Protein AF-A0A5P0ZTA5-F1 (afdb_monomer_lite)

Sequence (257 aa):
KFSDFVLSHELHHIELELSDEPSIDCAVTTGQEDLDGRILAIANSVFETLEHVTVLKKQKEDGTYTDQIKAEYLKGVEAALHPKVELDLANMRFYRTLIMFDGIIFGEHSKDADWQNEFPKSYKYANKLVEVAEKNDLSVPFQFRRALVNSLDAYNEIIISNGYQGLHFHTLLNITPVVSKRQLRLSLNQAYQIKHSEYKNRATGKDGFALIAINDGQSVATLNLDPSKVTPEFYKAFYQYKVQEVFDEQGIKYLIR

Secondary structure (DSSP, 8-state):
--HHHHHHHHHHHHHHHTTT---EE--EE-S-HHHHHHHHHHHHHHHHHHHHHHHHHHHHHTT-S-HHHHHHHHHHHHHHHS-SS---HHHHHHHHHHHHHHHHHHHTTTTHHHHHHH-HHHHHHHHHHHHHHHTS-TTSHHHHHHHHHHHHHHHHHHHHHTTPPP--HHHH-EE--EE-HHHHTSBHHHHEEEEEEEEEETTTSSEEEEEEETTT--EEEEE---GGG--HHHHHHHTTSBHHHHHHHHT---EE-

Structure (mmCIF, N/CA/C/O backbone):
data_AF-A0A5P0ZTA5-F1
#
_entry.id   AF-A0A5P0ZTA5-F1
#
loop_
_atom_site.group_PDB
_atom_site.id
_atom_site.type_symbol
_atom_site.label_atom_id
_atom_site.label_alt_id
_atom_site.label_comp_id
_atom_site.label_asym_id
_atom_site.label_entity_id
_atom_site.label_seq_id
_atom_site.pdbx_PDB_ins_code
_atom_site.Cartn_x
_atom_site.Cartn_y
_atom_site.Cartn_z
_atom_site.occupancy
_atom_site.B_iso_or_equiv
_atom_site.auth_seq_id
_atom_site.auth_comp_id
_atom_site.auth_asym_id
_atom_site.auth_atom_id
_atom_site.pdbx_PDB_model_num
ATOM 1 N N . LYS A 1 1 ? -14.502 -15.674 22.801 1.00 78.44 1 LYS A N 1
ATOM 2 C CA . LYS A 1 1 ? -15.570 -14.643 22.773 1.00 78.44 1 LYS A CA 1
ATOM 3 C C . LYS A 1 1 ? -15.639 -13.928 21.426 1.00 78.44 1 LYS A C 1
ATOM 5 O O . LYS A 1 1 ? -16.742 -13.726 20.960 1.00 78.44 1 LYS A O 1
ATOM 10 N N . PHE A 1 2 ? -14.511 -13.581 20.803 1.00 92.81 2 PHE A N 1
ATOM 11 C CA . PHE A 1 2 ? -14.486 -12.851 19.524 1.00 92.81 2 PHE A CA 1
ATOM 12 C C . PHE A 1 2 ? -14.099 -13.733 18.325 1.00 92.81 2 PHE A C 1
ATOM 14 O O . PHE A 1 2 ? -13.586 -13.228 17.339 1.00 92.81 2 PHE A O 1
ATOM 21 N N . SER A 1 3 ? -14.305 -15.052 18.418 1.00 93.44 3 SER A N 1
ATOM 22 C CA . SER A 1 3 ? -13.918 -16.005 17.365 1.00 93.44 3 SER A CA 1
ATOM 23 C C . SER A 1 3 ? -14.634 -15.739 16.048 1.00 93.44 3 SER A C 1
ATOM 25 O O . SER A 1 3 ? -14.007 -15.836 15.005 1.00 93.44 3 SER A O 1
ATOM 27 N N . ASP A 1 4 ? -15.914 -15.378 16.106 1.00 94.50 4 ASP A N 1
ATOM 28 C CA . ASP A 1 4 ? -16.742 -15.195 14.911 1.00 94.50 4 ASP A CA 1
ATOM 29 C C . ASP A 1 4 ? -16.334 -13.927 14.156 1.00 94.50 4 ASP A C 1
ATOM 31 O O . ASP A 1 4 ? -16.232 -13.944 12.935 1.00 94.50 4 ASP A O 1
ATOM 35 N N . PHE A 1 5 ? -16.008 -12.861 14.895 1.00 96.31 5 PHE A N 1
ATOM 36 C CA . PHE A 1 5 ? -15.402 -11.650 14.345 1.00 96.31 5 PHE A CA 1
ATOM 37 C C . PHE A 1 5 ? -14.072 -11.954 13.659 1.00 96.31 5 PHE A C 1
ATOM 39 O O . PHE A 1 5 ? -13.914 -11.614 12.496 1.00 96.31 5 PHE A O 1
ATOM 46 N N . VAL A 1 6 ? -13.146 -12.630 14.351 1.00 95.88 6 VAL A N 1
ATOM 47 C CA . VAL A 1 6 ? -11.826 -12.960 13.788 1.00 95.88 6 VAL A CA 1
ATOM 48 C C . VAL A 1 6 ? -11.970 -13.848 12.555 1.00 95.88 6 VAL A C 1
ATOM 50 O O . VAL A 1 6 ? -11.364 -13.572 11.533 1.00 95.88 6 VAL A O 1
ATOM 53 N N . LEU A 1 7 ? -12.807 -14.887 12.611 1.00 97.00 7 LEU A N 1
ATOM 54 C CA . LEU A 1 7 ? -13.027 -15.763 11.464 1.00 97.00 7 LEU A CA 1
ATOM 55 C C . LEU A 1 7 ? -13.625 -14.998 10.277 1.00 97.00 7 LEU A C 1
ATOM 57 O O . LEU A 1 7 ? -13.150 -15.167 9.161 1.00 97.00 7 LEU A O 1
ATOM 61 N N . SER A 1 8 ? -14.642 -14.164 10.509 1.00 97.00 8 SER A N 1
ATOM 62 C CA . SER A 1 8 ? -15.226 -13.333 9.452 1.00 97.00 8 SER A CA 1
ATOM 63 C C . SER A 1 8 ? -14.200 -12.345 8.885 1.00 97.00 8 SER A C 1
ATOM 65 O O . SER A 1 8 ? -14.110 -12.198 7.672 1.00 97.00 8 SER A O 1
ATOM 67 N N . HIS A 1 9 ? -13.365 -11.739 9.739 1.00 97.56 9 HIS A N 1
ATOM 68 C CA . HIS A 1 9 ? -12.289 -10.817 9.345 1.00 97.56 9 HIS A CA 1
ATOM 69 C C . HIS A 1 9 ? -11.347 -11.457 8.326 1.00 97.56 9 HIS A C 1
ATOM 71 O O . HIS A 1 9 ? -11.200 -10.951 7.218 1.00 97.56 9 HIS A O 1
ATOM 77 N N . GLU A 1 10 ? -10.791 -12.620 8.667 1.00 97.06 10 GLU A N 1
ATOM 78 C CA . GLU A 1 10 ? -9.868 -13.339 7.786 1.00 97.06 10 GLU A CA 1
ATOM 79 C C . GLU A 1 10 ? -10.561 -13.869 6.520 1.00 97.06 10 GLU A C 1
ATOM 81 O O . GLU A 1 10 ? -9.965 -13.891 5.448 1.00 97.06 10 GLU A O 1
ATOM 86 N N . LEU A 1 11 ? -11.831 -14.289 6.605 1.00 97.62 11 LEU A N 1
ATOM 87 C CA . LEU A 1 11 ? -12.582 -14.738 5.426 1.00 97.62 11 LEU A CA 1
ATOM 88 C C . LEU A 1 11 ? -12.832 -13.601 4.431 1.00 97.62 11 LEU A C 1
ATOM 90 O O . LEU A 1 11 ? -12.760 -13.835 3.226 1.00 97.62 11 LEU A O 1
ATOM 94 N N . HIS A 1 12 ? -13.104 -12.388 4.917 1.00 97.19 12 HIS A N 1
ATOM 95 C CA . HIS A 1 12 ? -13.264 -11.212 4.061 1.00 97.19 12 HIS A CA 1
ATOM 96 C C . HIS A 1 12 ? -11.945 -10.812 3.399 1.00 97.19 12 HIS A C 1
ATOM 98 O O . HIS A 1 12 ? -11.961 -10.472 2.220 1.00 97.19 12 HIS A O 1
ATOM 104 N N . HIS A 1 13 ? -10.817 -10.920 4.107 1.00 96.06 13 HIS A N 1
ATOM 105 C CA . HIS A 1 13 ? -9.481 -10.752 3.521 1.00 96.06 13 HIS A CA 1
ATOM 106 C C . HIS A 1 13 ? -9.188 -11.787 2.430 1.00 96.06 13 HIS A C 1
ATOM 108 O O . HIS A 1 13 ? -8.813 -11.428 1.319 1.00 96.06 13 HIS A O 1
ATOM 114 N N . ILE A 1 14 ? -9.470 -13.071 2.680 1.00 95.31 14 ILE A N 1
ATOM 115 C CA . ILE A 1 14 ? -9.337 -14.123 1.655 1.00 95.31 14 ILE A CA 1
ATOM 116 C C . ILE A 1 14 ? -10.233 -13.829 0.442 1.00 95.31 14 ILE A C 1
ATOM 118 O O . ILE A 1 14 ? -9.838 -14.066 -0.698 1.00 95.31 14 ILE A O 1
ATOM 122 N N . GLU A 1 15 ? -11.450 -13.324 0.656 1.00 95.00 15 GLU A N 1
ATOM 123 C CA . GLU A 1 15 ? -12.335 -12.933 -0.443 1.00 95.00 15 GLU A CA 1
ATOM 124 C C . GLU A 1 15 ? -11.723 -11.809 -1.294 1.00 95.00 15 GLU A C 1
ATOM 126 O O . GLU A 1 15 ? -11.826 -11.863 -2.520 1.00 95.00 15 GLU A O 1
ATOM 131 N N . LEU A 1 16 ? -11.075 -10.822 -0.664 1.00 93.75 16 LEU A N 1
ATOM 132 C CA . LEU A 1 16 ? -10.366 -9.743 -1.354 1.00 93.75 16 LEU A CA 1
ATOM 133 C C . LEU A 1 16 ? -9.151 -10.271 -2.134 1.00 93.75 16 LEU A C 1
ATOM 135 O O . LEU A 1 16 ? -9.048 -9.993 -3.331 1.00 93.75 16 LEU A O 1
ATOM 139 N N . GLU A 1 17 ? -8.333 -11.139 -1.532 1.00 90.31 17 GLU A N 1
ATOM 140 C CA . GLU A 1 17 ? -7.171 -11.764 -2.187 1.00 90.31 17 GLU A CA 1
ATOM 141 C C . GLU A 1 17 ? -7.569 -12.583 -3.432 1.00 90.31 17 GLU A C 1
ATOM 143 O O . GLU A 1 17 ? -6.880 -12.578 -4.460 1.00 90.31 17 GLU A O 1
ATOM 148 N N . LEU A 1 18 ? -8.706 -13.285 -3.358 1.00 90.94 18 LEU A N 1
ATOM 149 C CA . LEU A 1 18 ? -9.267 -14.057 -4.471 1.00 90.94 18 LEU A CA 1
ATOM 150 C C . LEU A 1 18 ? -9.961 -13.184 -5.530 1.00 90.9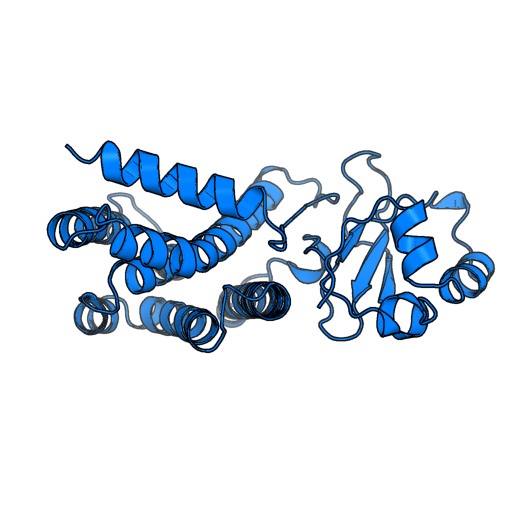4 18 LEU A C 1
ATOM 152 O O . LEU A 1 18 ? -10.332 -13.696 -6.592 1.00 90.94 18 LEU A O 1
ATOM 156 N N . SER A 1 19 ? -10.155 -11.895 -5.252 1.00 87.69 19 SER A N 1
ATOM 157 C CA . SER A 1 19 ? -10.789 -10.937 -6.153 1.00 87.69 19 SER A CA 1
ATOM 158 C C . SER A 1 19 ? -9.781 -10.240 -7.083 1.00 87.69 19 SER A C 1
ATOM 160 O O . SER A 1 19 ? -8.589 -10.549 -7.124 1.00 87.69 19 SER A O 1
ATOM 162 N N . ASP A 1 20 ? -10.271 -9.274 -7.862 1.00 86.38 20 ASP A N 1
ATOM 163 C CA . ASP A 1 20 ? -9.455 -8.389 -8.700 1.00 86.38 20 ASP A CA 1
ATOM 164 C C . ASP A 1 20 ? -8.822 -7.249 -7.875 1.00 86.38 20 ASP A C 1
ATOM 166 O O . ASP A 1 20 ? -8.808 -6.091 -8.297 1.00 86.38 20 ASP A O 1
ATOM 170 N N . GLU A 1 21 ? -8.306 -7.542 -6.682 1.00 90.44 21 GLU A N 1
ATOM 171 C CA . GLU A 1 21 ? -7.613 -6.553 -5.862 1.00 90.44 21 GLU A CA 1
ATOM 172 C C . GLU A 1 21 ? -6.142 -6.402 -6.294 1.00 90.44 21 GLU A C 1
ATOM 174 O O . GLU A 1 21 ? -5.463 -7.386 -6.621 1.00 90.44 21 GLU A O 1
ATOM 179 N N . PRO A 1 22 ? -5.607 -5.169 -6.357 1.00 94.19 22 PRO A N 1
ATOM 180 C CA . PRO A 1 22 ? -4.185 -4.969 -6.589 1.00 94.19 22 PRO A CA 1
ATOM 181 C C . PRO A 1 22 ? -3.362 -5.515 -5.419 1.00 94.19 22 PRO A C 1
ATOM 183 O O . PRO A 1 22 ? -3.628 -5.145 -4.291 1.00 94.19 22 PRO A O 1
ATOM 186 N N . SER A 1 23 ? -2.300 -6.278 -5.678 1.00 94.12 23 SER A N 1
ATOM 187 C CA . SER A 1 23 ? -1.377 -6.756 -4.634 1.00 94.12 23 SER A CA 1
ATOM 188 C C . SER A 1 23 ? -0.003 -6.072 -4.667 1.00 94.12 23 SER A C 1
ATOM 190 O O . SER A 1 23 ? 0.376 -5.453 -5.676 1.00 94.12 23 SER A O 1
ATOM 192 N N . ILE A 1 24 ? 0.746 -6.221 -3.566 1.00 96.50 24 ILE A N 1
ATOM 193 C CA . ILE A 1 24 ? 2.175 -5.894 -3.438 1.00 96.50 24 ILE A CA 1
ATOM 194 C C . ILE A 1 24 ? 3.012 -7.160 -3.668 1.00 96.50 24 ILE A C 1
ATOM 196 O O . ILE A 1 24 ? 2.731 -8.214 -3.107 1.00 96.50 24 ILE A O 1
ATOM 200 N N . ASP A 1 25 ? 4.085 -7.037 -4.445 1.00 93.06 25 ASP A N 1
ATOM 201 C CA . ASP A 1 25 ? 5.149 -8.035 -4.575 1.00 93.06 25 ASP A CA 1
ATOM 202 C C . ASP A 1 25 ? 6.533 -7.374 -4.425 1.00 93.06 25 ASP A C 1
ATOM 204 O O . ASP A 1 25 ? 6.691 -6.164 -4.600 1.00 93.06 25 ASP A O 1
ATOM 208 N N . CYS A 1 26 ? 7.561 -8.161 -4.101 1.00 92.19 26 CYS A N 1
ATOM 209 C CA . CYS A 1 26 ? 8.930 -7.685 -3.937 1.00 92.19 26 CYS A CA 1
ATOM 210 C C . CYS A 1 26 ? 9.945 -8.666 -4.531 1.00 92.19 26 CYS A C 1
ATOM 212 O O . CYS A 1 26 ? 10.568 -9.470 -3.836 1.00 92.19 26 CYS A O 1
ATOM 214 N N . ALA A 1 27 ? 10.163 -8.552 -5.838 1.00 92.00 27 ALA A N 1
ATOM 215 C CA . ALA A 1 27 ? 11.118 -9.378 -6.575 1.00 92.00 27 ALA A CA 1
ATOM 216 C C . ALA A 1 27 ? 12.579 -8.877 -6.514 1.00 92.00 27 ALA A C 1
ATOM 218 O O . ALA A 1 27 ? 13.475 -9.506 -7.091 1.00 92.00 27 ALA A O 1
ATOM 219 N N . VAL A 1 28 ? 12.853 -7.776 -5.807 1.00 93.44 28 VAL A N 1
ATOM 220 C CA . VAL A 1 28 ? 14.203 -7.220 -5.619 1.00 93.44 28 VAL A CA 1
ATOM 221 C C . VAL A 1 28 ? 14.592 -7.113 -4.142 1.00 93.44 28 VAL A C 1
ATOM 223 O O . VAL A 1 28 ? 13.736 -7.125 -3.264 1.00 93.44 28 VAL A O 1
ATOM 226 N N . THR A 1 29 ? 15.892 -7.041 -3.855 1.00 94.31 29 THR A N 1
ATOM 227 C CA . THR A 1 29 ? 16.449 -6.992 -2.496 1.00 94.31 29 THR A CA 1
ATOM 228 C C . THR A 1 29 ? 17.551 -5.947 -2.359 1.00 94.31 29 THR A C 1
ATOM 230 O O . THR A 1 29 ? 18.380 -5.770 -3.260 1.00 94.31 29 THR A O 1
ATOM 233 N N . THR A 1 30 ? 17.596 -5.298 -1.192 1.00 93.38 30 THR A N 1
ATOM 234 C CA . THR A 1 30 ? 18.711 -4.431 -0.778 1.00 93.38 30 THR A CA 1
ATOM 235 C C . THR A 1 30 ? 19.983 -5.220 -0.436 1.00 93.38 30 THR A C 1
ATOM 237 O O . THR A 1 30 ? 21.047 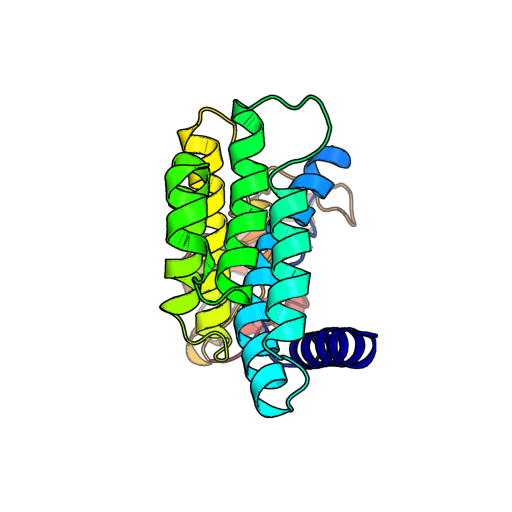-4.628 -0.263 1.00 93.38 30 THR A O 1
ATOM 240 N N . GLY A 1 31 ? 19.886 -6.549 -0.312 1.00 92.94 31 GLY A N 1
ATOM 241 C CA . GLY A 1 31 ? 20.931 -7.409 0.245 1.00 92.94 31 GLY A CA 1
ATOM 242 C C . GLY A 1 31 ? 20.986 -7.398 1.777 1.00 92.94 31 GLY A C 1
ATOM 243 O O . GLY A 1 31 ? 21.832 -8.079 2.351 1.00 92.94 31 GLY A O 1
ATOM 244 N N . GLN A 1 32 ? 20.101 -6.645 2.441 1.00 94.50 32 GLN A N 1
ATOM 245 C CA . GLN A 1 32 ? 19.952 -6.606 3.894 1.00 94.50 32 GLN A CA 1
ATOM 246 C C . GLN A 1 32 ? 18.556 -7.119 4.265 1.00 94.50 32 GLN A C 1
ATOM 248 O O . GLN A 1 32 ? 17.571 -6.389 4.165 1.00 94.50 32 GLN A O 1
ATOM 253 N N . GLU A 1 33 ? 18.468 -8.378 4.696 1.00 92.00 33 GLU A N 1
ATOM 254 C CA . GLU A 1 33 ? 17.187 -9.051 4.973 1.00 92.00 33 GLU A CA 1
ATOM 255 C C . GLU A 1 33 ? 16.330 -8.299 6.002 1.00 92.00 33 GLU A C 1
ATOM 257 O O . GLU A 1 33 ? 15.130 -8.125 5.794 1.00 92.00 33 GLU A O 1
ATOM 262 N N . ASP A 1 34 ? 16.948 -7.761 7.056 1.00 94.00 34 ASP A N 1
ATOM 263 C CA . ASP A 1 34 ? 16.245 -6.972 8.073 1.00 94.00 34 ASP A CA 1
ATOM 264 C C . ASP A 1 34 ? 15.650 -5.674 7.514 1.00 94.00 34 ASP A C 1
ATOM 266 O O . ASP A 1 34 ? 14.575 -5.245 7.940 1.00 94.00 34 ASP A O 1
ATOM 270 N N . LEU A 1 35 ? 16.344 -5.021 6.577 1.00 93.31 35 LEU A N 1
ATOM 271 C CA . LEU A 1 35 ? 15.860 -3.793 5.950 1.00 93.31 35 LEU A CA 1
ATOM 272 C C . LEU A 1 35 ? 14.698 -4.104 5.007 1.00 93.31 35 LEU A C 1
ATOM 274 O O . LEU A 1 35 ? 13.652 -3.463 5.095 1.00 93.31 35 LEU A O 1
ATOM 278 N N . ASP A 1 36 ? 14.859 -5.124 4.165 1.00 94.38 36 ASP A N 1
ATOM 279 C CA . ASP A 1 36 ? 13.812 -5.606 3.267 1.00 94.38 36 ASP A CA 1
ATOM 280 C C . ASP A 1 36 ? 12.541 -5.978 4.043 1.00 94.38 36 ASP A C 1
ATOM 282 O O . ASP A 1 36 ? 11.447 -5.523 3.706 1.00 94.38 36 ASP A O 1
ATOM 286 N N . GLY A 1 37 ? 12.692 -6.760 5.117 1.00 94.56 37 GLY A N 1
ATOM 287 C CA . GLY A 1 37 ? 11.585 -7.191 5.965 1.00 94.56 37 GLY A CA 1
ATOM 288 C C . GLY A 1 37 ? 10.856 -6.019 6.618 1.00 94.56 37 GLY A C 1
ATOM 289 O O . GLY A 1 37 ? 9.628 -6.006 6.660 1.00 94.56 37 GLY A O 1
ATOM 290 N N . ARG A 1 38 ? 11.583 -4.988 7.072 1.00 93.75 38 ARG A N 1
ATOM 291 C CA . ARG A 1 38 ? 10.971 -3.774 7.642 1.00 93.75 38 ARG A CA 1
ATOM 292 C C . ARG A 1 38 ? 10.196 -2.972 6.604 1.00 93.75 38 ARG A C 1
ATOM 294 O O . ARG A 1 38 ? 9.094 -2.523 6.906 1.00 93.75 38 ARG A O 1
ATOM 301 N N . ILE A 1 39 ? 10.752 -2.786 5.405 1.00 95.94 39 ILE A N 1
ATOM 302 C CA . ILE A 1 39 ? 10.076 -2.041 4.334 1.00 95.94 39 ILE A CA 1
ATOM 303 C C . ILE A 1 39 ? 8.79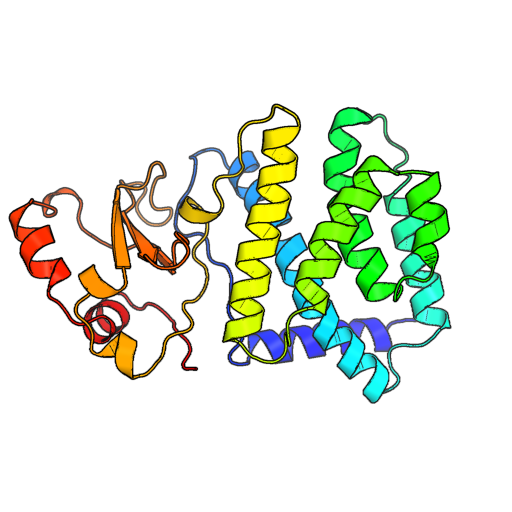0 -2.769 3.928 1.00 95.94 39 ILE A C 1
ATOM 305 O O . ILE A 1 39 ? 7.743 -2.132 3.823 1.00 95.94 39 ILE A O 1
ATOM 309 N N . LEU A 1 40 ? 8.845 -4.098 3.786 1.00 96.62 40 LEU A N 1
ATOM 310 C CA . LEU A 1 40 ? 7.673 -4.914 3.463 1.00 96.62 40 LEU A CA 1
ATOM 311 C C . LEU A 1 40 ? 6.626 -4.909 4.574 1.00 96.62 40 LEU A C 1
ATOM 313 O O . LEU A 1 40 ? 5.450 -4.732 4.284 1.00 96.62 40 LEU A O 1
ATOM 317 N N . ALA A 1 41 ? 7.030 -5.031 5.839 1.00 96.38 41 ALA A N 1
ATOM 318 C CA . ALA A 1 41 ? 6.096 -4.981 6.963 1.00 96.38 41 ALA A CA 1
ATOM 319 C C . ALA A 1 41 ? 5.352 -3.638 7.038 1.00 96.38 41 ALA A C 1
ATOM 321 O O . ALA A 1 41 ? 4.152 -3.607 7.291 1.00 96.38 41 ALA A O 1
ATOM 322 N N . ILE A 1 42 ? 6.048 -2.526 6.779 1.00 97.69 42 ILE A N 1
ATOM 323 C CA . ILE A 1 42 ? 5.426 -1.198 6.715 1.00 97.69 42 ILE A CA 1
ATOM 324 C C . ILE A 1 42 ? 4.456 -1.117 5.534 1.00 97.69 42 ILE A C 1
ATOM 326 O O . ILE A 1 42 ? 3.334 -0.645 5.701 1.00 97.69 42 ILE A O 1
ATOM 330 N N . ALA A 1 43 ? 4.879 -1.568 4.352 1.00 98.25 43 ALA A N 1
ATOM 331 C CA . ALA A 1 43 ? 4.047 -1.510 3.159 1.00 98.25 43 ALA A CA 1
ATOM 332 C C . ALA A 1 43 ? 2.773 -2.352 3.308 1.00 98.25 43 ALA A C 1
ATOM 334 O O . ALA A 1 43 ? 1.688 -1.860 3.012 1.00 98.25 43 ALA A O 1
ATOM 335 N N . ASN A 1 44 ? 2.897 -3.565 3.853 1.00 97.56 44 ASN A N 1
ATOM 336 C CA . ASN A 1 44 ? 1.764 -4.438 4.143 1.00 97.56 44 ASN A CA 1
ATOM 337 C C . ASN A 1 44 ? 0.870 -3.857 5.242 1.00 97.56 44 ASN A C 1
ATOM 339 O O . ASN A 1 44 ? -0.340 -3.909 5.116 1.00 97.56 44 ASN A O 1
ATOM 343 N N . SER A 1 45 ? 1.424 -3.211 6.273 1.00 97.94 45 SER A N 1
ATOM 344 C CA . SER A 1 45 ? 0.598 -2.520 7.273 1.00 97.94 45 SER A CA 1
ATOM 345 C C . SER A 1 45 ? -0.265 -1.414 6.651 1.00 97.94 45 SER A C 1
ATOM 347 O O . SER A 1 45 ? -1.426 -1.265 7.028 1.00 97.94 45 SER A O 1
ATOM 349 N N . VAL A 1 46 ? 0.274 -0.654 5.690 1.00 98.56 46 VAL A N 1
ATOM 350 C CA . VAL A 1 46 ? -0.500 0.351 4.941 1.00 98.56 46 VAL A CA 1
ATOM 351 C C . VAL A 1 46 ? -1.547 -0.312 4.045 1.00 98.56 46 VAL A C 1
ATOM 353 O O . VAL A 1 46 ? -2.673 0.173 3.983 1.00 98.56 46 VAL A O 1
ATOM 356 N N . PHE A 1 47 ? -1.177 -1.395 3.361 1.00 98.38 47 PHE A N 1
ATOM 357 C CA . PHE A 1 47 ? -2.051 -2.172 2.483 1.00 98.38 47 PHE A CA 1
ATOM 358 C C . PHE A 1 47 ? -3.266 -2.740 3.223 1.00 98.38 47 PHE A C 1
ATOM 360 O O . PHE A 1 47 ? -4.394 -2.393 2.890 1.00 98.38 47 PHE A O 1
ATOM 367 N N . GLU A 1 48 ? -3.023 -3.488 4.296 1.00 97.44 48 GLU A N 1
ATOM 368 C CA . GLU A 1 48 ? -4.046 -4.134 5.128 1.00 97.44 48 GLU A CA 1
ATOM 369 C C . GLU A 1 48 ? -5.009 -3.117 5.741 1.00 97.44 48 GLU A C 1
ATOM 371 O O . GLU A 1 48 ? -6.216 -3.326 5.797 1.00 97.44 48 GLU A O 1
ATOM 376 N N . THR A 1 49 ? -4.503 -1.943 6.133 1.00 98.44 49 THR A N 1
ATOM 377 C CA . THR A 1 49 ? -5.375 -0.873 6.640 1.00 98.44 49 THR A CA 1
ATOM 378 C C . THR A 1 49 ? -6.349 -0.369 5.564 1.00 98.44 49 THR A C 1
ATOM 380 O O . THR A 1 49 ? -7.481 0.011 5.870 1.00 98.44 49 THR A O 1
ATOM 383 N N . LEU A 1 50 ? -5.934 -0.341 4.292 1.00 98.38 50 LEU A N 1
ATOM 384 C CA . LEU A 1 50 ? -6.825 0.020 3.186 1.00 98.38 50 LEU A CA 1
ATOM 385 C C . LEU A 1 50 ? -7.857 -1.083 2.922 1.00 98.38 50 LEU A C 1
ATOM 387 O O . LEU A 1 50 ? -9.026 -0.761 2.709 1.00 98.38 50 LEU A O 1
ATOM 391 N N . GLU A 1 51 ? -7.464 -2.357 2.995 1.00 97.81 51 GLU A N 1
ATOM 392 C CA . GLU A 1 51 ? -8.395 -3.495 2.928 1.00 97.81 51 GLU A CA 1
ATOM 393 C C . GLU A 1 51 ? -9.433 -3.433 4.054 1.00 97.81 51 GLU A C 1
ATOM 395 O O . GLU A 1 51 ? -10.631 -3.621 3.814 1.00 97.81 51 GLU A O 1
ATOM 400 N N . HIS A 1 52 ? -9.008 -3.068 5.270 1.00 98.00 52 HIS A N 1
ATOM 401 C CA . HIS A 1 52 ? -9.882 -2.960 6.436 1.00 98.00 52 HIS A CA 1
ATOM 402 C C . HIS A 1 52 ? -11.058 -2.002 6.230 1.00 98.00 52 HIS A C 1
ATOM 404 O O . HIS A 1 52 ? -12.124 -2.228 6.798 1.00 98.00 52 HIS A O 1
ATOM 410 N N . VAL A 1 53 ? -10.942 -0.986 5.372 1.00 97.12 53 VAL A N 1
ATOM 411 C CA . VAL A 1 53 ? -12.090 -0.134 5.013 1.00 97.12 53 VAL A CA 1
ATOM 412 C C . VAL A 1 53 ? -13.225 -0.965 4.403 1.00 97.12 53 VAL A C 1
ATOM 414 O O . VAL A 1 53 ? -14.393 -0.797 4.767 1.00 97.12 53 VAL A O 1
ATOM 417 N N . THR A 1 54 ? -12.892 -1.886 3.497 1.00 96.31 54 THR A N 1
ATOM 418 C CA . THR A 1 54 ? -13.856 -2.781 2.849 1.00 96.31 54 THR A CA 1
ATOM 419 C C . THR A 1 54 ? -14.272 -3.918 3.780 1.00 96.31 54 THR A C 1
ATOM 421 O O . THR A 1 54 ? -15.469 -4.190 3.894 1.00 96.31 54 THR A O 1
ATOM 424 N N . VAL A 1 55 ? -13.324 -4.544 4.487 1.00 97.19 55 VAL A N 1
ATOM 425 C CA . VAL A 1 55 ? -13.609 -5.631 5.443 1.00 97.19 55 VAL A CA 1
ATOM 426 C C . VAL A 1 55 ? -14.585 -5.164 6.519 1.00 97.19 55 VAL A C 1
ATOM 428 O O . VAL A 1 55 ? -15.622 -5.788 6.723 1.00 97.19 55 VAL A O 1
ATOM 431 N N . LEU A 1 56 ? -14.337 -4.014 7.149 1.00 97.06 56 LEU A N 1
ATOM 432 C CA . LEU A 1 56 ? -15.209 -3.487 8.201 1.00 97.06 56 LEU A CA 1
ATOM 433 C C . LEU A 1 56 ? -16.599 -3.132 7.692 1.00 97.06 56 LEU A C 1
ATOM 435 O O . LEU A 1 56 ? -17.580 -3.285 8.419 1.00 97.06 56 LEU A O 1
ATOM 439 N N . LYS A 1 57 ? -16.707 -2.654 6.448 1.00 96.25 57 LYS A N 1
ATOM 440 C CA . LYS A 1 57 ? -18.009 -2.433 5.818 1.00 96.25 57 LYS A CA 1
ATOM 441 C C . LYS A 1 57 ? -18.783 -3.752 5.715 1.00 96.25 57 LYS A C 1
ATOM 443 O O . LYS A 1 57 ? -19.925 -3.803 6.164 1.00 96.25 57 LYS A O 1
ATOM 448 N N . LYS A 1 58 ? -18.153 -4.818 5.212 1.00 96.81 58 LYS A N 1
ATOM 449 C CA . LYS A 1 58 ? -18.777 -6.147 5.105 1.00 96.81 58 LYS A CA 1
ATOM 450 C C . LYS A 1 58 ? -19.132 -6.736 6.473 1.00 96.81 58 LYS A C 1
ATOM 452 O O . LYS A 1 58 ? -20.240 -7.228 6.657 1.00 96.81 58 LYS A O 1
ATOM 457 N N . GLN A 1 59 ? -18.252 -6.600 7.463 1.00 97.12 59 GLN A N 1
ATOM 458 C CA . GLN A 1 59 ? -18.510 -7.086 8.820 1.00 97.12 59 GLN A CA 1
ATOM 459 C C . GLN A 1 59 ? -19.627 -6.318 9.543 1.00 97.12 59 GLN A C 1
ATOM 461 O O . GLN A 1 59 ? -20.287 -6.846 10.439 1.00 97.12 59 GLN A O 1
ATOM 466 N N . LYS A 1 60 ? -19.865 -5.052 9.185 1.00 97.19 60 LYS A N 1
ATOM 467 C CA . LYS A 1 60 ? -21.052 -4.316 9.652 1.00 97.19 60 LYS A CA 1
ATOM 468 C C . LYS A 1 60 ? -22.322 -4.847 8.998 1.00 97.19 60 LYS A C 1
ATOM 470 O O . LYS A 1 60 ? -23.339 -4.972 9.672 1.00 97.19 60 LYS A O 1
ATOM 475 N N . GLU A 1 61 ? -22.264 -5.151 7.702 1.00 96.56 61 GLU A N 1
ATOM 476 C CA . GLU A 1 61 ? -23.395 -5.685 6.936 1.00 96.56 61 GLU A CA 1
ATOM 477 C C . GLU A 1 61 ? -23.811 -7.086 7.416 1.00 96.56 61 GLU A C 1
ATOM 479 O O . GLU A 1 61 ? -25.007 -7.358 7.526 1.00 96.56 61 GLU A O 1
ATOM 484 N N . ASP A 1 62 ? -22.852 -7.953 7.756 1.00 95.81 62 ASP A N 1
ATOM 485 C CA . ASP A 1 62 ? -23.119 -9.304 8.273 1.00 95.81 62 ASP A CA 1
ATOM 486 C C . ASP A 1 62 ? -23.308 -9.371 9.808 1.00 95.81 62 ASP A C 1
ATOM 488 O O . ASP A 1 62 ? -23.681 -10.414 10.351 1.00 95.81 62 ASP A O 1
ATOM 492 N N . GLY A 1 63 ? -23.099 -8.252 10.513 1.00 96.06 63 GLY A N 1
ATOM 493 C CA . GLY A 1 63 ? -23.287 -8.118 11.959 1.00 96.06 63 GLY A CA 1
ATOM 494 C C . GLY A 1 63 ? -22.150 -8.680 12.821 1.00 96.06 63 GLY A C 1
ATOM 495 O O . GLY A 1 63 ? -22.283 -8.725 14.048 1.00 96.06 63 GLY A O 1
ATOM 496 N N . THR A 1 64 ? -21.033 -9.098 12.218 1.00 96.88 64 THR A N 1
ATOM 497 C CA . THR A 1 64 ? -19.850 -9.591 12.942 1.00 96.88 64 THR A CA 1
ATOM 498 C C . THR A 1 64 ? -18.986 -8.476 13.522 1.00 96.88 64 THR A C 1
ATOM 500 O O . THR A 1 64 ? -18.204 -8.750 14.426 1.00 96.88 64 THR A O 1
ATOM 503 N N . TYR A 1 65 ? -19.164 -7.224 13.095 1.00 97.31 65 TYR A N 1
ATOM 504 C CA . TYR A 1 65 ? -18.589 -6.037 13.730 1.00 97.31 65 TYR A CA 1
ATOM 505 C C . TYR A 1 65 ? -19.642 -5.315 14.586 1.00 97.31 65 TYR A C 1
ATOM 507 O O . TYR A 1 65 ? -20.668 -4.854 14.091 1.00 97.31 65 TYR A O 1
ATOM 515 N N . THR A 1 66 ? -19.382 -5.195 15.892 1.00 96.62 66 THR A N 1
ATOM 516 C CA . THR A 1 66 ? -20.302 -4.596 16.880 1.00 96.62 66 THR A CA 1
ATOM 517 C C . THR A 1 66 ? -19.597 -3.550 17.741 1.00 96.62 66 THR A C 1
ATOM 519 O O . THR A 1 66 ? -18.372 -3.572 17.863 1.00 96.62 66 THR A O 1
ATOM 522 N N . ASP A 1 67 ? -20.355 -2.703 18.443 1.00 96.56 67 ASP A N 1
ATOM 523 C CA . ASP A 1 67 ? -19.799 -1.719 19.389 1.00 96.56 67 ASP A CA 1
ATOM 524 C C . ASP A 1 67 ? -18.900 -2.355 20.460 1.00 96.56 67 ASP A C 1
ATOM 526 O O . ASP A 1 67 ? -17.896 -1.774 20.873 1.00 96.56 67 ASP A O 1
ATOM 530 N N . GLN A 1 68 ? -19.223 -3.576 20.902 1.00 96.75 68 GLN A N 1
ATOM 531 C CA . GLN A 1 68 ? -18.379 -4.305 21.847 1.00 96.75 68 GLN A CA 1
ATOM 532 C C . GLN A 1 68 ? -17.031 -4.686 21.225 1.00 96.75 68 GLN A C 1
ATOM 534 O O . GLN A 1 68 ? -16.005 -4.569 21.891 1.00 96.75 68 GLN A O 1
ATOM 539 N N . ILE A 1 69 ? -17.025 -5.146 19.974 1.00 97.25 69 ILE A N 1
ATOM 540 C CA . ILE A 1 69 ? -15.795 -5.510 19.260 1.00 97.25 69 ILE A CA 1
ATOM 541 C C . ILE A 1 69 ? -14.952 -4.268 19.007 1.00 97.25 69 ILE A C 1
ATOM 543 O O . ILE A 1 69 ? -13.770 -4.270 19.335 1.00 97.25 69 ILE A O 1
ATOM 547 N N . LYS A 1 70 ? -15.578 -3.189 18.528 1.00 97.44 70 LYS A N 1
ATOM 548 C CA . LYS A 1 70 ? -14.952 -1.874 18.379 1.00 97.44 70 LYS A CA 1
ATOM 549 C C . LYS A 1 70 ? -14.261 -1.432 19.667 1.00 97.44 70 LYS A C 1
ATOM 551 O O . LYS A 1 70 ? -13.086 -1.077 19.651 1.00 97.44 70 LYS A O 1
ATOM 556 N N . ALA A 1 71 ? -14.961 -1.505 20.799 1.00 97.62 71 ALA A N 1
ATOM 557 C CA . ALA A 1 71 ? -14.407 -1.116 22.090 1.00 97.62 71 ALA A CA 1
ATOM 558 C C . ALA A 1 71 ? -13.215 -1.989 22.523 1.00 97.62 71 ALA A C 1
ATOM 560 O O . ALA A 1 71 ? -12.238 -1.459 23.045 1.00 97.62 71 ALA A O 1
ATOM 561 N N . GLU A 1 72 ? -13.269 -3.310 22.324 1.00 97.25 72 GLU A N 1
ATOM 562 C CA . GLU A 1 72 ? -12.148 -4.201 22.663 1.00 97.25 72 GLU A CA 1
ATOM 563 C C . GLU A 1 72 ? -10.953 -4.030 21.720 1.00 97.25 72 GLU A C 1
ATOM 565 O O . GLU A 1 72 ? -9.813 -4.021 22.182 1.00 97.25 72 GLU A O 1
ATOM 570 N N . TYR A 1 73 ? -11.195 -3.816 20.426 1.00 96.69 73 TYR A N 1
ATOM 571 C CA . TYR A 1 73 ? -10.142 -3.510 19.463 1.00 96.69 73 TYR A CA 1
ATOM 572 C C . TYR A 1 73 ? -9.404 -2.227 19.837 1.00 96.69 73 TYR A C 1
ATOM 574 O O . TYR A 1 73 ? -8.180 -2.217 19.956 1.00 96.69 73 TYR A O 1
ATOM 582 N N . LEU A 1 74 ? -10.154 -1.158 20.126 1.00 98.00 74 LEU A N 1
ATOM 583 C CA . LEU A 1 74 ? -9.579 0.126 20.517 1.00 98.00 74 LEU A CA 1
ATOM 584 C C . LEU A 1 74 ? -8.794 0.050 21.831 1.00 98.00 74 LEU A C 1
ATOM 586 O O . LEU A 1 74 ? -7.831 0.791 21.987 1.00 98.00 74 LEU A O 1
ATOM 590 N N . LYS A 1 75 ? -9.118 -0.868 22.753 1.00 97.38 75 LYS A N 1
ATOM 591 C CA . LYS A 1 75 ? -8.247 -1.140 23.916 1.00 97.38 75 LYS A CA 1
ATOM 592 C C . LYS A 1 75 ? -6.899 -1.728 23.498 1.00 97.38 75 LYS A C 1
ATOM 594 O O . LYS A 1 75 ? -5.882 -1.393 24.100 1.00 97.38 75 LYS A O 1
ATOM 599 N N . GLY A 1 76 ? -6.892 -2.605 22.495 1.00 96.62 76 GLY A N 1
ATOM 600 C CA . GLY A 1 76 ? -5.671 -3.147 21.900 1.00 96.62 76 GLY A CA 1
ATOM 601 C C . GLY A 1 76 ? -4.829 -2.057 21.240 1.00 96.62 76 GLY A C 1
ATOM 602 O O . GLY A 1 76 ? -3.635 -1.959 21.523 1.00 96.62 76 GLY A O 1
ATOM 603 N N . VAL A 1 77 ? -5.466 -1.188 20.448 1.00 97.81 77 VAL A N 1
ATOM 604 C CA . VAL A 1 77 ? -4.824 -0.005 19.849 1.00 97.81 77 VAL A CA 1
ATOM 605 C C . VAL A 1 77 ? -4.222 0.882 20.937 1.00 97.81 77 VAL A C 1
ATOM 607 O O . VAL A 1 77 ? -3.042 1.212 20.883 1.00 97.81 77 VAL A O 1
ATOM 610 N N . GLU A 1 78 ? -4.989 1.199 21.977 1.00 97.19 78 GLU A N 1
ATOM 611 C CA . GLU A 1 78 ? -4.543 2.050 23.080 1.00 97.19 78 GLU A CA 1
ATOM 612 C C . GLU A 1 78 ? -3.323 1.468 23.814 1.00 97.19 78 GLU A C 1
ATOM 614 O O . GLU A 1 78 ? -2.351 2.171 24.098 1.00 97.19 78 GLU A O 1
ATOM 619 N N . ALA A 1 79 ? -3.322 0.153 24.051 1.00 96.12 79 ALA A N 1
ATOM 620 C CA . ALA A 1 79 ? -2.172 -0.546 24.615 1.00 96.12 79 ALA A CA 1
ATOM 621 C C . ALA A 1 79 ? -0.955 -0.518 23.672 1.00 96.12 79 ALA A C 1
ATOM 623 O O . ALA A 1 79 ? 0.177 -0.371 24.135 1.00 96.12 79 ALA A O 1
ATOM 624 N N . ALA A 1 80 ? -1.172 -0.631 22.359 1.00 95.00 80 ALA A N 1
ATOM 625 C CA . ALA A 1 80 ? -0.115 -0.568 21.356 1.00 95.00 80 ALA A CA 1
ATOM 626 C C . ALA A 1 80 ? 0.500 0.836 21.241 1.00 95.00 80 ALA A C 1
ATOM 628 O O . ALA A 1 80 ? 1.710 0.947 21.052 1.00 95.00 80 ALA A O 1
ATOM 629 N N . LEU A 1 81 ? -0.286 1.905 21.413 1.00 95.50 81 LEU A N 1
ATOM 630 C CA . LEU A 1 81 ? 0.210 3.289 21.449 1.00 95.50 81 LEU A CA 1
ATOM 631 C C . LEU A 1 81 ? 1.078 3.582 22.688 1.00 95.50 81 LEU A C 1
ATOM 633 O O . LEU A 1 81 ? 1.929 4.485 22.650 1.00 95.50 81 LEU A O 1
ATOM 637 N N . HIS A 1 82 ? 0.927 2.765 23.733 1.00 93.69 82 HIS A N 1
ATOM 638 C CA . HIS A 1 82 ? 1.616 2.828 25.021 1.00 93.69 82 HIS A CA 1
ATOM 639 C C . HIS A 1 82 ? 2.504 1.599 25.283 1.00 93.69 82 HIS A C 1
ATOM 641 O O . HIS A 1 82 ? 2.305 0.882 26.274 1.00 93.69 82 HIS A O 1
ATOM 647 N N . PRO A 1 83 ? 3.505 1.317 24.428 1.00 89.25 83 PRO A N 1
ATOM 648 C CA . PRO A 1 83 ? 4.303 0.116 24.596 1.00 89.25 83 PRO A CA 1
ATOM 649 C C . PRO A 1 83 ? 5.122 0.193 25.891 1.00 89.25 83 PRO A C 1
ATOM 651 O O . PRO A 1 83 ? 5.725 1.215 26.216 1.00 89.25 83 PRO A O 1
ATOM 654 N N . LYS A 1 84 ? 5.176 -0.918 26.629 1.00 85.81 84 LYS A N 1
ATOM 655 C CA . LYS A 1 84 ? 5.911 -1.037 27.902 1.00 85.81 84 LYS A CA 1
ATOM 656 C C . LYS A 1 84 ? 7.396 -1.345 27.686 1.00 85.81 84 LYS A C 1
ATOM 658 O O . LYS A 1 84 ? 7.944 -2.248 28.312 1.00 85.81 84 LYS A O 1
ATOM 663 N N . VAL A 1 85 ? 8.026 -0.630 26.761 1.00 80.94 85 VAL A N 1
ATOM 664 C CA . VAL A 1 85 ? 9.450 -0.757 26.437 1.00 80.94 85 VAL A CA 1
ATOM 665 C C . VAL A 1 85 ? 10.068 0.626 26.295 1.00 80.94 85 VAL A C 1
ATOM 667 O O . VAL A 1 85 ? 9.391 1.576 25.904 1.00 80.94 85 VAL A O 1
ATOM 670 N N . GLU A 1 86 ? 11.359 0.742 26.595 1.00 78.50 86 GLU A N 1
ATOM 671 C CA . GLU A 1 86 ? 12.092 1.967 26.293 1.00 78.50 86 GLU A CA 1
ATOM 672 C C . GLU A 1 86 ? 12.326 2.055 24.786 1.00 78.50 86 GLU A C 1
ATOM 674 O O . GLU A 1 86 ? 13.104 1.299 24.204 1.00 78.50 86 GLU A O 1
ATOM 679 N N . LEU A 1 87 ? 11.617 2.980 24.148 1.00 76.25 87 LEU A N 1
ATOM 680 C CA . LEU A 1 87 ? 11.799 3.329 22.749 1.00 76.25 87 LEU A CA 1
ATOM 681 C C . LEU A 1 87 ? 12.026 4.829 22.645 1.00 76.25 87 LEU A C 1
ATOM 683 O O . LEU A 1 87 ? 11.423 5.620 23.372 1.00 76.25 87 LEU A O 1
ATOM 687 N N . ASP A 1 88 ? 12.877 5.220 21.703 1.00 82.94 88 ASP A N 1
ATOM 688 C CA . ASP A 1 88 ? 13.054 6.623 21.360 1.00 82.94 88 ASP A CA 1
ATOM 689 C C . ASP A 1 88 ? 11.707 7.220 20.923 1.00 82.94 88 ASP A C 1
ATOM 691 O O . ASP A 1 88 ? 11.123 6.817 19.912 1.00 82.94 88 ASP A O 1
ATOM 695 N N . LEU A 1 89 ? 11.222 8.202 21.689 1.00 76.75 89 LEU A N 1
ATOM 696 C CA . LEU A 1 89 ? 9.969 8.909 21.426 1.00 76.75 89 LEU A CA 1
ATOM 697 C C . LEU A 1 89 ? 9.947 9.545 20.033 1.00 76.75 89 LEU A C 1
ATOM 699 O O . LEU A 1 89 ? 8.877 9.669 19.431 1.00 76.75 89 LEU A O 1
ATOM 703 N N . ALA A 1 90 ? 11.112 9.933 19.504 1.00 80.38 90 ALA A N 1
ATOM 704 C CA . ALA A 1 90 ? 11.220 10.442 18.150 1.00 80.38 90 ALA A CA 1
ATOM 705 C C . ALA A 1 90 ? 10.856 9.341 17.140 1.00 80.38 90 ALA A C 1
ATOM 707 O O . ALA A 1 90 ? 9.971 9.553 16.315 1.00 80.38 90 ALA A O 1
ATOM 708 N N . ASN A 1 91 ? 11.444 8.150 17.244 1.00 83.56 91 ASN A N 1
ATOM 709 C CA . ASN A 1 91 ? 11.143 7.025 16.351 1.00 83.56 91 ASN A CA 1
ATOM 710 C C . ASN A 1 91 ? 9.734 6.444 16.558 1.00 83.56 91 ASN A C 1
ATOM 712 O O . ASN A 1 91 ? 9.097 6.008 15.598 1.00 83.56 91 ASN A O 1
ATOM 716 N N . MET A 1 92 ? 9.203 6.514 17.783 1.00 90.12 92 MET A N 1
ATOM 717 C CA . MET A 1 92 ? 7.856 6.043 18.125 1.00 90.12 92 MET A CA 1
ATOM 718 C C . MET A 1 92 ? 6.743 6.684 17.298 1.00 90.12 92 MET A C 1
ATOM 720 O O . MET A 1 92 ? 5.686 6.077 17.125 1.00 90.12 92 MET A O 1
ATOM 724 N N . ARG A 1 93 ? 6.951 7.895 16.766 1.00 92.06 93 ARG A N 1
ATOM 725 C CA . ARG A 1 93 ? 5.937 8.565 15.939 1.00 92.06 93 ARG A CA 1
ATOM 726 C C . ARG A 1 93 ? 5.588 7.777 14.675 1.00 92.06 93 ARG A C 1
ATOM 728 O O . ARG A 1 93 ? 4.433 7.791 14.272 1.00 92.06 93 ARG A O 1
ATOM 735 N N . PHE A 1 94 ? 6.558 7.089 14.070 1.00 94.62 94 PHE A N 1
ATOM 736 C CA . PHE A 1 94 ? 6.360 6.335 12.830 1.00 94.62 94 PHE A CA 1
ATOM 737 C C . PHE A 1 94 ? 5.506 5.095 13.085 1.00 94.62 94 PHE A C 1
ATOM 739 O O . PHE A 1 94 ? 4.482 4.896 12.443 1.00 94.62 94 PHE A O 1
ATOM 746 N N . TYR A 1 95 ? 5.861 4.341 14.124 1.00 94.75 95 TYR A N 1
ATOM 747 C CA . TYR A 1 95 ? 5.078 3.202 14.589 1.00 94.75 95 TYR A CA 1
ATOM 748 C C . TYR A 1 95 ? 3.653 3.611 14.995 1.00 94.75 95 TYR A C 1
ATOM 750 O O . TYR A 1 95 ? 2.682 3.055 14.491 1.00 94.75 95 TYR A O 1
ATOM 758 N N . ARG A 1 96 ? 3.510 4.651 15.831 1.00 96.62 96 ARG A N 1
ATOM 759 C CA . ARG A 1 96 ? 2.191 5.166 16.239 1.00 96.62 96 ARG A CA 1
ATOM 760 C C . ARG A 1 96 ? 1.360 5.655 15.057 1.00 96.62 96 ARG A C 1
ATOM 762 O O . ARG A 1 96 ? 0.151 5.531 15.112 1.00 96.62 96 ARG A O 1
ATOM 769 N N . THR A 1 97 ? 1.985 6.190 14.007 1.00 97.94 97 THR A N 1
ATOM 770 C CA . THR A 1 97 ? 1.272 6.615 12.791 1.00 97.94 97 THR A CA 1
ATOM 771 C C . THR A 1 97 ? 0.552 5.438 12.137 1.00 97.94 97 THR A C 1
ATOM 773 O O . THR A 1 97 ? -0.618 5.578 11.808 1.00 97.94 97 THR A O 1
ATOM 776 N N . LEU A 1 98 ? 1.213 4.284 11.989 1.00 98.19 98 LEU A N 1
ATOM 777 C CA . LEU A 1 98 ? 0.598 3.087 11.398 1.00 98.19 98 LEU A CA 1
ATOM 778 C C . LEU A 1 98 ? -0.515 2.525 12.291 1.00 98.19 98 LEU A C 1
ATOM 780 O O . LEU A 1 98 ? -1.616 2.279 11.816 1.00 98.19 98 LEU A O 1
ATOM 784 N N . ILE A 1 99 ? -0.258 2.415 13.600 1.00 98.12 99 ILE A N 1
ATOM 785 C CA . ILE A 1 99 ? -1.256 1.941 14.573 1.00 98.12 99 ILE A CA 1
ATOM 786 C C . ILE A 1 99 ? -2.484 2.860 14.619 1.00 98.12 99 ILE A C 1
ATOM 788 O O . ILE A 1 99 ? -3.611 2.383 14.682 1.00 98.12 99 ILE A O 1
ATOM 792 N N . MET A 1 100 ? -2.282 4.180 14.584 1.00 98.56 100 MET A N 1
ATOM 793 C CA . MET A 1 100 ? -3.382 5.145 14.552 1.00 98.56 100 MET A CA 1
ATOM 794 C C . MET A 1 100 ? -4.112 5.145 13.223 1.00 98.56 100 MET A C 1
ATOM 796 O O . MET A 1 100 ? -5.318 5.321 13.232 1.00 98.56 100 MET A O 1
ATOM 800 N N . PHE A 1 101 ? -3.421 4.975 12.094 1.00 98.75 101 PHE A N 1
ATOM 801 C CA . PHE A 1 101 ? -4.082 4.920 10.793 1.00 98.75 101 PHE A CA 1
ATOM 802 C C . PHE A 1 101 ? -5.141 3.815 10.794 1.00 98.75 101 PHE A C 1
ATOM 804 O O . PHE A 1 101 ? -6.316 4.090 10.556 1.00 98.75 101 PHE A O 1
ATOM 811 N N . ASP A 1 102 ? -4.746 2.612 11.193 1.00 98.44 102 ASP A N 1
ATOM 812 C CA . ASP A 1 102 ? -5.665 1.489 11.308 1.00 98.44 102 ASP A CA 1
ATOM 813 C C . ASP A 1 102 ? -6.696 1.674 12.432 1.00 98.44 102 ASP A C 1
ATOM 815 O O . ASP A 1 102 ? -7.895 1.471 12.246 1.00 98.44 102 ASP A O 1
ATOM 819 N N . GLY A 1 103 ? -6.255 2.178 13.587 1.00 98.50 103 GLY A N 1
ATOM 820 C CA . GLY A 1 103 ? -7.127 2.484 14.715 1.00 98.50 103 GLY A CA 1
ATOM 821 C C . GLY A 1 103 ? -8.215 3.518 14.406 1.00 98.50 103 GLY A C 1
ATOM 822 O O . GLY A 1 103 ? -9.309 3.406 14.955 1.00 98.50 103 GLY A O 1
ATOM 823 N N . ILE A 1 104 ? -7.955 4.504 13.539 1.00 98.69 104 ILE A N 1
ATOM 824 C CA . ILE A 1 104 ? -8.948 5.502 13.110 1.00 98.69 104 ILE A CA 1
ATOM 825 C C . ILE A 1 104 ? -9.976 4.850 12.181 1.00 98.69 104 ILE A C 1
ATOM 827 O O . ILE A 1 104 ? -11.173 5.035 12.403 1.00 98.69 104 ILE A O 1
ATOM 831 N N . ILE A 1 105 ? -9.533 4.046 11.205 1.00 98.19 105 ILE A N 1
ATOM 832 C CA . ILE A 1 105 ? -10.418 3.302 10.292 1.00 98.19 105 ILE A CA 1
ATOM 833 C C . ILE A 1 105 ? -11.317 2.339 11.082 1.00 98.19 105 ILE A C 1
ATOM 835 O O . ILE A 1 105 ? -12.544 2.389 10.970 1.00 98.19 105 ILE A O 1
ATOM 839 N N . PHE A 1 106 ? -10.727 1.526 11.962 1.00 97.69 106 PHE A N 1
ATOM 840 C CA . PHE A 1 106 ? -11.460 0.594 12.817 1.00 97.69 106 PHE A CA 1
ATOM 841 C C . PHE A 1 106 ? -12.334 1.305 13.849 1.00 97.69 106 PHE A C 1
ATOM 843 O O . PHE A 1 106 ? -13.418 0.841 14.190 1.00 97.69 106 PHE A O 1
ATOM 850 N N . GLY A 1 107 ? -11.865 2.432 14.377 1.00 97.31 107 GLY A N 1
ATOM 851 C CA . GLY A 1 107 ? -12.545 3.225 15.391 1.00 97.31 107 GLY A CA 1
ATOM 852 C C . GLY A 1 107 ? -13.593 4.187 14.844 1.00 97.31 107 GLY A C 1
ATOM 853 O O . GLY A 1 107 ? -14.295 4.797 15.656 1.00 97.31 107 GLY A O 1
ATOM 854 N N . GLU A 1 108 ? -13.703 4.339 13.523 1.00 97.00 108 GLU A N 1
ATOM 855 C CA . GLU A 1 108 ? -14.518 5.353 12.842 1.00 97.00 108 GLU A CA 1
ATOM 856 C C . GLU A 1 108 ? -14.401 6.720 13.532 1.00 97.00 108 GLU A C 1
ATOM 858 O O . GLU A 1 108 ? -15.391 7.279 14.009 1.00 97.00 108 GLU A O 1
ATOM 863 N N . HIS A 1 109 ? -13.166 7.200 13.696 1.00 97.88 109 HIS A N 1
ATOM 864 C CA . HIS A 1 109 ? -12.852 8.496 14.313 1.00 97.88 109 HIS A CA 1
ATOM 865 C C . HIS A 1 109 ? -13.259 8.679 15.793 1.00 97.88 109 HIS A C 1
ATOM 867 O O . HIS A 1 109 ? -13.146 9.770 16.354 1.00 97.88 109 HIS A O 1
ATOM 873 N N . SER A 1 110 ? -13.704 7.626 16.494 1.00 97.50 110 SER A N 1
ATOM 874 C CA . SER A 1 110 ? -14.200 7.746 17.883 1.00 97.50 110 SER A CA 1
ATOM 875 C C . SER A 1 110 ? -13.147 8.151 18.927 1.00 97.50 110 SER A C 1
ATOM 877 O O . SER A 1 110 ? -13.514 8.500 20.052 1.00 97.50 110 SER A O 1
ATOM 879 N N . LYS A 1 111 ? -11.854 8.106 18.576 1.00 97.88 111 LYS A N 1
ATOM 880 C CA . LYS A 1 111 ? -10.711 8.430 19.449 1.00 97.88 111 LYS A CA 1
ATOM 881 C C . LYS A 1 111 ? -9.865 9.611 18.987 1.00 97.88 111 LYS A C 1
ATOM 883 O O . LYS A 1 111 ? -8.876 9.942 19.636 1.00 97.88 111 LYS A O 1
ATOM 888 N N . ASP A 1 112 ? -10.287 10.297 17.934 1.00 97.94 112 ASP A N 1
ATOM 889 C CA . ASP A 1 112 ? -9.507 11.354 17.296 1.00 97.94 112 ASP A CA 1
ATOM 890 C C . ASP A 1 112 ? -9.100 12.474 18.246 1.00 97.94 112 ASP A C 1
ATOM 892 O O . ASP A 1 112 ? -7.931 12.841 18.303 1.00 97.94 112 ASP A O 1
ATOM 896 N N . ALA A 1 113 ? -10.042 12.990 19.038 1.00 98.00 113 ALA A N 1
ATOM 897 C CA . ALA A 1 113 ? -9.756 14.070 19.977 1.00 98.00 113 ALA A CA 1
ATOM 898 C C . ALA A 1 113 ? -8.733 13.651 21.048 1.00 98.00 113 ALA A C 1
ATOM 900 O O . ALA A 1 113 ? -7.840 14.431 21.384 1.00 98.00 113 ALA A O 1
ATOM 901 N N . ASP A 1 114 ? -8.837 12.420 21.557 1.00 97.88 114 ASP A N 1
ATOM 902 C CA . ASP A 1 114 ? -7.911 11.872 22.553 1.00 97.88 114 ASP A CA 1
ATOM 903 C C . ASP A 1 114 ? -6.501 11.763 21.941 1.00 97.88 114 ASP A C 1
ATOM 905 O O . ASP A 1 114 ? -5.533 12.328 22.457 1.00 97.88 114 ASP A O 1
ATOM 909 N N . TRP A 1 115 ? -6.394 11.124 20.772 1.00 98.19 115 TRP A N 1
ATOM 910 C CA . TRP A 1 115 ? -5.123 10.886 20.086 1.00 98.19 115 TRP A CA 1
ATOM 911 C C . TRP A 1 115 ? -4.483 12.152 19.512 1.00 98.19 115 TRP A C 1
ATOM 913 O O . TRP A 1 115 ? -3.255 12.264 19.501 1.00 98.19 115 TRP A O 1
ATOM 923 N N . GLN A 1 116 ? -5.278 13.132 19.082 1.00 97.94 116 GLN A N 1
ATOM 924 C CA . GLN A 1 116 ? -4.785 14.439 18.658 1.00 97.94 116 GLN A CA 1
ATOM 925 C C . GLN A 1 116 ? -4.150 15.202 19.823 1.00 97.94 116 GLN A C 1
ATOM 927 O O . GLN A 1 116 ? -3.123 15.858 19.633 1.00 97.94 116 GLN A O 1
ATOM 932 N N . ASN A 1 117 ? -4.740 15.119 21.017 1.00 98.00 117 ASN A N 1
ATOM 933 C CA . ASN A 1 117 ? -4.215 15.780 22.208 1.00 98.00 117 ASN A CA 1
ATOM 934 C C . ASN A 1 117 ? -2.945 15.094 22.723 1.00 98.00 117 ASN A C 1
ATOM 936 O O . ASN A 1 117 ? -1.968 15.768 23.051 1.00 98.00 117 ASN A O 1
ATOM 940 N N . GLU A 1 118 ? -2.944 13.764 22.778 1.00 96.94 118 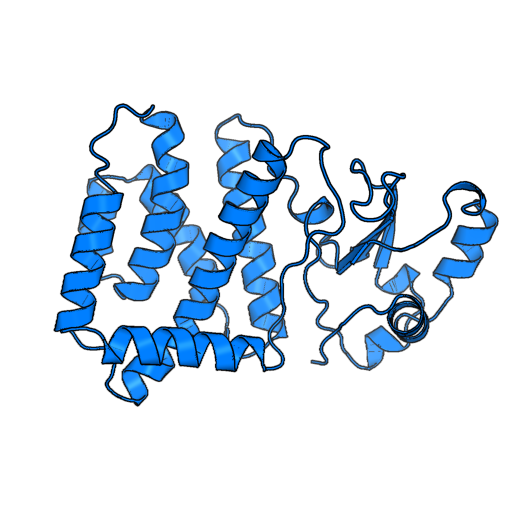GLU A N 1
ATOM 941 C CA . GLU A 1 118 ? -1.846 12.996 23.367 1.00 96.94 118 GLU A CA 1
ATOM 942 C C . GLU A 1 118 ? -0.665 12.791 22.404 1.00 96.94 118 GLU A C 1
ATOM 944 O O . GLU A 1 118 ? 0.502 12.907 22.789 1.00 96.94 118 GLU A O 1
ATOM 949 N N . PHE A 1 119 ? -0.948 12.549 21.122 1.00 96.19 119 PHE A N 1
ATOM 950 C CA . PHE A 1 119 ? 0.051 12.222 20.105 1.00 96.19 119 PHE A CA 1
ATOM 951 C C . PHE A 1 119 ? -0.059 13.123 18.863 1.00 96.19 119 PHE A C 1
ATOM 953 O O . PHE A 1 119 ? -0.104 12.620 17.736 1.00 96.19 119 PHE A O 1
ATOM 960 N N . PRO A 1 120 ? -0.009 14.460 19.005 1.00 96.75 120 PRO A N 1
ATOM 961 C CA . PRO A 1 120 ? -0.377 15.403 17.944 1.00 96.75 120 PRO A CA 1
ATOM 962 C C . PRO A 1 120 ? 0.394 15.206 16.634 1.00 96.75 120 PRO A C 1
ATOM 964 O O . PRO A 1 120 ? -0.154 15.383 15.548 1.00 96.75 120 PRO A O 1
ATOM 967 N N . LYS A 1 121 ? 1.677 14.821 16.710 1.00 95.56 121 LYS A N 1
ATOM 968 C CA . LYS A 1 121 ? 2.492 14.552 15.515 1.00 95.56 121 LYS A CA 1
ATOM 969 C C . LYS A 1 121 ? 2.071 13.264 14.808 1.00 95.56 121 LYS A C 1
ATOM 971 O O . LYS A 1 121 ? 1.859 13.297 13.602 1.00 95.56 121 LYS A O 1
ATOM 976 N N . SER A 1 122 ? 1.955 12.158 15.544 1.00 97.38 122 SER A N 1
ATOM 977 C CA . SER A 1 122 ? 1.553 10.861 14.985 1.00 97.38 122 SER A CA 1
ATOM 978 C C . SER A 1 122 ? 0.129 10.913 14.449 1.00 97.38 122 SER A C 1
ATOM 980 O O . SER A 1 122 ? -0.113 10.450 13.343 1.00 97.38 122 SER A O 1
ATOM 982 N N . TYR A 1 123 ? -0.783 11.556 15.184 1.00 98.44 123 TYR A N 1
ATOM 983 C CA . TYR A 1 123 ? -2.163 11.748 14.759 1.00 98.44 123 TYR A CA 1
ATOM 984 C C . TYR A 1 123 ? -2.241 12.550 13.458 1.00 98.44 123 TYR A C 1
ATOM 986 O O . TYR A 1 123 ? -2.887 12.121 12.511 1.00 98.44 123 TYR A O 1
ATOM 994 N N . LYS A 1 124 ? -1.509 13.671 13.349 1.00 98.00 124 LYS A N 1
ATOM 995 C CA . LYS A 1 124 ? -1.449 14.455 12.103 1.00 98.00 124 LYS A CA 1
ATOM 996 C C . LYS A 1 124 ? -1.008 13.605 10.905 1.00 98.00 124 LYS A C 1
ATOM 998 O O . LYS A 1 124 ? -1.521 13.777 9.802 1.00 98.00 124 LYS A O 1
ATOM 1003 N N . TYR A 1 125 ? -0.025 12.734 11.105 1.00 98.12 125 TYR A N 1
ATOM 1004 C CA . TYR A 1 125 ? 0.479 11.843 10.066 1.00 98.12 125 TYR A CA 1
ATOM 1005 C C . TYR A 1 125 ? -0.520 10.739 9.713 1.00 98.12 125 TYR A C 1
ATOM 1007 O O . TYR A 1 125 ? -0.770 10.519 8.531 1.00 98.12 125 TYR A O 1
ATOM 1015 N N . ALA A 1 126 ? -1.133 10.110 10.716 1.00 98.62 126 ALA A N 1
ATOM 1016 C CA . ALA A 1 126 ? -2.158 9.091 10.530 1.00 98.62 126 ALA A CA 1
ATOM 1017 C C . ALA A 1 126 ? -3.378 9.665 9.801 1.00 98.62 126 ALA A C 1
ATOM 1019 O O . ALA A 1 126 ? -3.814 9.097 8.807 1.00 98.62 126 ALA A O 1
ATOM 1020 N N . ASN A 1 127 ? -3.846 10.851 10.200 1.00 98.31 127 ASN A N 1
ATOM 1021 C CA . ASN A 1 127 ? -4.971 11.536 9.566 1.00 98.31 127 ASN A CA 1
ATOM 1022 C C . ASN A 1 127 ? -4.725 11.804 8.075 1.00 98.31 127 ASN A C 1
ATOM 1024 O O . ASN A 1 127 ? -5.634 11.672 7.268 1.00 98.31 127 ASN A O 1
ATOM 1028 N N . LYS A 1 128 ? -3.482 12.111 7.675 1.00 98.19 128 LYS A N 1
ATOM 1029 C CA . LYS A 1 128 ? -3.129 12.267 6.255 1.00 98.19 128 LYS A CA 1
ATOM 1030 C C . LYS A 1 128 ? -3.315 10.962 5.466 1.00 98.19 128 LYS A C 1
ATOM 1032 O O . LYS A 1 128 ? -3.675 11.018 4.294 1.00 98.19 128 LYS A O 1
ATOM 1037 N N . LEU A 1 129 ? -3.054 9.806 6.081 1.00 98.69 129 LEU A N 1
ATOM 1038 C CA . LEU A 1 129 ? -3.291 8.491 5.471 1.00 98.69 129 LEU A CA 1
ATOM 1039 C C . LEU A 1 129 ? -4.788 8.155 5.442 1.00 98.69 129 LEU A C 1
ATOM 1041 O O . LEU A 1 129 ? -5.285 7.711 4.410 1.00 98.69 129 LEU A O 1
ATOM 1045 N N . VAL A 1 130 ? -5.519 8.458 6.520 1.00 98.56 130 VAL A N 1
ATOM 1046 C CA . VAL A 1 130 ? -6.985 8.307 6.589 1.00 98.56 130 VAL A CA 1
ATOM 1047 C C . VAL A 1 130 ? -7.672 9.117 5.493 1.00 98.56 13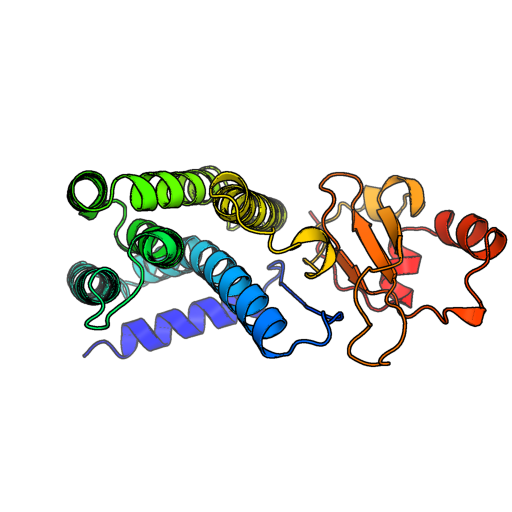0 VAL A C 1
ATOM 1049 O O . VAL A 1 130 ? -8.444 8.562 4.722 1.00 98.56 130 VAL A O 1
ATOM 1052 N N . GLU A 1 131 ? -7.303 10.388 5.313 1.00 98.19 131 GLU A N 1
ATOM 1053 C CA . GLU A 1 131 ? -7.824 11.231 4.229 1.00 98.19 131 GLU A CA 1
ATOM 1054 C C . GLU A 1 131 ? -7.584 10.617 2.838 1.00 98.19 131 GLU A C 1
ATOM 1056 O O . GLU A 1 131 ? -8.387 10.802 1.921 1.00 98.19 131 GLU A O 1
ATOM 1061 N N . VAL A 1 132 ? -6.470 9.898 2.641 1.00 98.19 132 VAL A N 1
ATOM 1062 C CA . VAL A 1 132 ? -6.213 9.171 1.391 1.00 98.19 132 VAL A CA 1
ATOM 1063 C C . VAL A 1 132 ? -7.141 7.968 1.255 1.00 98.19 132 VAL A C 1
ATOM 1065 O O . VAL A 1 132 ? -7.640 7.748 0.153 1.00 98.19 132 VAL A O 1
ATOM 1068 N N . ALA A 1 133 ? -7.381 7.215 2.325 1.00 98.06 133 ALA A N 1
ATOM 1069 C CA . ALA A 1 133 ? -8.291 6.076 2.311 1.00 98.06 133 ALA A CA 1
ATOM 1070 C C . ALA A 1 133 ? -9.739 6.520 2.033 1.00 98.06 133 ALA A C 1
ATOM 1072 O O . ALA A 1 133 ? -10.346 6.069 1.065 1.00 98.06 133 ALA A O 1
ATOM 1073 N N . GLU A 1 134 ? -10.258 7.476 2.805 1.00 97.00 134 GLU A N 1
ATOM 1074 C CA . GLU A 1 134 ? -11.673 7.876 2.784 1.00 97.00 134 GLU A CA 1
ATOM 1075 C C . GLU A 1 134 ? -12.099 8.638 1.526 1.00 97.00 134 GLU A C 1
ATOM 1077 O O . GLU A 1 134 ? -13.266 8.604 1.135 1.00 97.00 134 GLU A O 1
ATOM 1082 N N . LYS A 1 135 ? -11.170 9.330 0.854 1.00 97.00 135 LYS A N 1
ATOM 1083 C CA . LYS A 1 135 ? -11.489 10.054 -0.390 1.00 97.00 135 LYS A CA 1
ATOM 1084 C C . LYS A 1 135 ? -11.639 9.142 -1.614 1.00 97.00 135 LYS A C 1
ATOM 1086 O O . LYS A 1 135 ? -11.986 9.640 -2.686 1.00 97.00 135 LYS A O 1
ATOM 1091 N N . ASN A 1 136 ? -11.283 7.862 -1.503 1.00 96.44 136 ASN A N 1
ATOM 1092 C CA . ASN A 1 136 ? -11.309 6.901 -2.603 1.00 96.44 136 ASN A CA 1
ATOM 1093 C C . ASN A 1 136 ? -12.374 5.829 -2.342 1.00 96.44 136 ASN A C 1
ATOM 1095 O O . ASN A 1 136 ? -12.571 5.391 -1.215 1.00 96.44 136 ASN A O 1
ATOM 1099 N N . ASP A 1 137 ? -13.018 5.352 -3.405 1.00 95.25 137 ASP A N 1
ATOM 1100 C CA . ASP A 1 137 ? -13.826 4.133 -3.335 1.00 95.25 137 ASP A CA 1
ATOM 1101 C C . ASP A 1 137 ? -12.906 2.915 -3.451 1.00 95.25 137 ASP A C 1
ATOM 1103 O O . ASP A 1 137 ? -12.525 2.504 -4.551 1.00 95.25 137 ASP A O 1
ATOM 1107 N N . LEU A 1 138 ? -12.523 2.360 -2.303 1.00 95.44 138 LEU A N 1
ATOM 1108 C CA . LEU A 1 138 ? -11.578 1.247 -2.215 1.00 95.44 138 LEU A CA 1
ATOM 1109 C C . LEU A 1 138 ? -12.146 -0.084 -2.736 1.00 95.44 138 LEU A C 1
ATOM 1111 O O . LEU A 1 138 ? -11.381 -1.018 -2.933 1.00 95.44 138 LEU A O 1
ATOM 1115 N N . SER A 1 139 ? -13.440 -0.159 -3.072 1.00 92.25 139 SER A N 1
ATOM 1116 C CA . SER A 1 139 ? -13.995 -1.318 -3.788 1.00 92.25 139 SER A CA 1
ATOM 1117 C C . SER A 1 139 ? -13.650 -1.332 -5.284 1.00 92.25 139 SER A C 1
ATOM 1119 O O . SER A 1 139 ? -13.806 -2.351 -5.956 1.00 92.25 139 SER A O 1
ATOM 1121 N N . VAL A 1 140 ? -13.170 -0.207 -5.832 1.00 94.31 140 VAL A N 1
ATOM 1122 C CA . VAL A 1 140 ? -12.755 -0.093 -7.234 1.00 94.31 140 VAL A CA 1
ATOM 1123 C C . VAL A 1 140 ? -11.240 -0.311 -7.335 1.00 94.31 140 VAL A C 1
ATOM 1125 O O . VAL A 1 140 ? -10.487 0.549 -6.867 1.00 94.31 140 VAL A O 1
ATOM 1128 N N . PRO A 1 141 ? -10.743 -1.345 -8.048 1.00 94.94 141 PRO A N 1
ATOM 1129 C CA . PRO A 1 141 ? -9.316 -1.694 -8.057 1.00 94.94 141 PRO A CA 1
ATOM 1130 C C . PRO A 1 141 ? -8.381 -0.547 -8.456 1.00 94.94 141 PRO A C 1
ATOM 1132 O O . PRO A 1 141 ? -7.307 -0.356 -7.888 1.00 94.94 141 PRO A O 1
ATOM 1135 N N . PHE A 1 142 ? -8.799 0.281 -9.418 1.00 95.62 142 PHE A N 1
ATOM 1136 C CA . PHE A 1 142 ? -8.027 1.456 -9.831 1.00 95.62 142 PHE A CA 1
ATOM 1137 C C . PHE A 1 142 ? -7.883 2.493 -8.706 1.00 95.62 142 PHE A C 1
ATOM 1139 O O . PHE A 1 142 ? -6.818 3.096 -8.556 1.00 95.62 142 PHE A O 1
ATOM 1146 N N . GLN A 1 143 ? -8.952 2.722 -7.940 1.00 96.75 143 GLN A N 1
ATOM 1147 C CA . GLN A 1 143 ? -8.948 3.663 -6.823 1.00 96.75 143 GLN A CA 1
ATOM 1148 C C . GLN A 1 143 ? -8.201 3.085 -5.622 1.00 96.75 143 GLN A C 1
ATOM 1150 O O . GLN A 1 143 ? -7.398 3.808 -5.039 1.00 96.75 143 GLN A O 1
ATOM 1155 N N . PHE A 1 144 ? -8.359 1.788 -5.341 1.00 97.38 144 PHE A N 1
ATOM 1156 C CA . PHE A 1 144 ? -7.566 1.078 -4.338 1.00 97.38 144 PHE A CA 1
ATOM 1157 C C . PHE A 1 144 ? -6.066 1.204 -4.622 1.00 97.38 144 PHE A C 1
ATOM 1159 O O . PHE A 1 144 ? -5.319 1.740 -3.805 1.00 97.38 144 PHE A O 1
ATOM 1166 N N . ARG A 1 145 ? -5.620 0.835 -5.835 1.00 97.50 145 ARG A N 1
ATOM 1167 C CA . ARG A 1 145 ? -4.207 0.954 -6.236 1.00 97.50 145 ARG A CA 1
ATOM 1168 C C . ARG A 1 145 ? -3.690 2.381 -6.057 1.00 97.50 145 ARG A C 1
ATOM 1170 O O . ARG A 1 145 ? -2.569 2.596 -5.602 1.00 97.50 145 ARG A O 1
ATOM 1177 N N . ARG A 1 146 ? -4.488 3.375 -6.457 1.00 97.25 146 ARG A N 1
ATOM 1178 C CA . ARG A 1 146 ? -4.133 4.791 -6.304 1.00 97.25 146 ARG A CA 1
ATOM 1179 C C . ARG A 1 146 ? -4.027 5.186 -4.830 1.00 97.25 146 ARG A C 1
ATOM 1181 O O . ARG A 1 146 ? -3.124 5.948 -4.496 1.00 97.25 146 ARG A O 1
ATOM 1188 N N . ALA A 1 147 ? -4.946 4.740 -3.978 1.00 98.25 147 ALA A N 1
ATOM 1189 C CA . ALA A 1 147 ? -4.893 4.999 -2.544 1.00 98.25 147 ALA A CA 1
ATOM 1190 C C . ALA A 1 147 ? -3.632 4.379 -1.936 1.00 98.25 147 ALA A C 1
ATOM 1192 O O . ALA A 1 147 ? -2.896 5.088 -1.262 1.00 98.25 147 ALA A O 1
ATOM 1193 N N . LEU A 1 148 ? -3.314 3.130 -2.287 1.00 98.44 148 LEU A N 1
ATOM 1194 C CA . LEU A 1 148 ? -2.108 2.439 -1.841 1.00 98.44 148 LEU A CA 1
ATOM 1195 C C . LEU A 1 148 ? -0.830 3.211 -2.179 1.00 98.44 148 LEU A C 1
ATOM 1197 O O . LEU A 1 148 ? -0.068 3.543 -1.275 1.00 98.44 148 LEU A O 1
ATOM 1201 N N . VAL A 1 149 ? -0.615 3.551 -3.456 1.00 98.44 149 VAL A N 1
ATOM 1202 C CA . VAL A 1 149 ? 0.580 4.308 -3.878 1.00 98.44 149 VAL A CA 1
ATOM 1203 C C . VAL A 1 149 ? 0.663 5.644 -3.132 1.00 98.44 149 VAL A C 1
ATOM 1205 O O . VAL A 1 149 ? 1.690 5.955 -2.539 1.00 98.44 149 VAL A O 1
ATOM 1208 N N . ASN A 1 150 ? -0.440 6.395 -3.059 1.00 98.44 150 ASN A N 1
ATOM 1209 C CA . ASN A 1 150 ? -0.456 7.686 -2.367 1.00 98.44 150 ASN A CA 1
ATOM 1210 C C . ASN A 1 150 ? -0.217 7.569 -0.851 1.00 98.44 150 ASN A C 1
ATOM 1212 O O . ASN A 1 150 ? 0.368 8.477 -0.259 1.00 98.44 150 ASN A O 1
ATOM 1216 N N . SER A 1 151 ? -0.693 6.501 -0.208 1.00 98.62 151 SER A N 1
ATOM 1217 C CA . SER A 1 151 ? -0.474 6.252 1.219 1.00 98.62 151 SER A CA 1
ATOM 1218 C C . SER A 1 151 ? 0.979 5.869 1.497 1.00 98.62 151 SER A C 1
ATOM 1220 O O . SER A 1 151 ? 1.570 6.377 2.451 1.00 98.62 151 SER A O 1
ATOM 1222 N N . LEU A 1 152 ? 1.588 5.047 0.636 1.00 98.56 152 LEU A N 1
ATOM 1223 C CA . LEU A 1 152 ? 3.015 4.727 0.702 1.00 98.56 152 LEU A CA 1
ATOM 1224 C C . LEU A 1 152 ? 3.876 5.980 0.508 1.00 98.56 152 LEU A C 1
ATOM 1226 O O . LEU A 1 152 ? 4.799 6.206 1.291 1.00 98.56 152 LEU A O 1
ATOM 1230 N N . ASP A 1 153 ? 3.535 6.835 -0.457 1.00 98.31 153 ASP A N 1
ATOM 1231 C CA . ASP A 1 153 ? 4.213 8.117 -0.674 1.00 98.31 153 ASP A CA 1
ATOM 1232 C C . ASP A 1 153 ? 4.059 9.033 0.538 1.00 98.31 153 ASP A C 1
ATOM 1234 O O . ASP A 1 153 ? 5.037 9.583 1.040 1.00 98.31 153 ASP A O 1
ATOM 1238 N N . ALA A 1 154 ? 2.841 9.1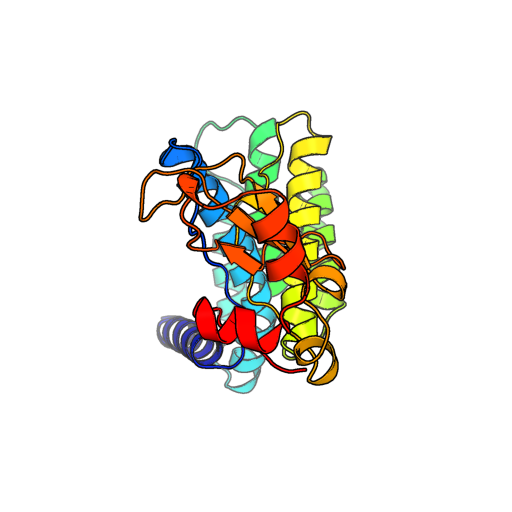64 1.069 1.00 98.19 154 ALA A N 1
ATOM 1239 C CA . ALA A 1 154 ? 2.586 9.976 2.250 1.00 98.19 154 ALA A CA 1
ATOM 1240 C C . ALA A 1 154 ? 3.379 9.484 3.469 1.00 98.19 154 ALA A C 1
ATOM 1242 O O . ALA A 1 154 ? 3.930 10.315 4.194 1.00 98.19 154 ALA A O 1
ATOM 1243 N N . TYR A 1 155 ? 3.476 8.167 3.672 1.00 98.31 155 TYR A N 1
ATOM 1244 C CA . TYR A 1 155 ? 4.281 7.579 4.739 1.00 98.31 155 TYR A CA 1
ATOM 1245 C C . TYR A 1 155 ? 5.785 7.768 4.506 1.00 98.31 155 TYR A C 1
ATOM 1247 O O . TYR A 1 155 ? 6.515 8.141 5.424 1.00 98.31 155 TYR A O 1
ATOM 1255 N N . ASN A 1 156 ? 6.261 7.591 3.275 1.00 97.81 156 ASN A N 1
ATOM 1256 C CA . ASN A 1 156 ? 7.656 7.833 2.922 1.00 97.81 156 ASN A CA 1
ATOM 1257 C C . ASN A 1 156 ? 8.055 9.305 3.136 1.00 97.81 156 ASN A C 1
ATOM 1259 O O . ASN A 1 156 ? 9.114 9.587 3.694 1.00 97.81 156 ASN A O 1
ATOM 1263 N N . GLU A 1 157 ? 7.179 10.248 2.789 1.00 96.94 157 GLU A N 1
ATOM 1264 C CA . GLU A 1 157 ? 7.388 11.672 3.062 1.00 96.94 157 GLU A CA 1
ATOM 1265 C C . GLU A 1 157 ? 7.475 11.968 4.561 1.00 96.94 157 GLU A C 1
ATOM 1267 O O . GLU A 1 157 ? 8.274 12.805 4.972 1.00 96.94 157 GLU A O 1
ATOM 1272 N N . ILE A 1 158 ? 6.717 11.255 5.403 1.00 95.81 158 ILE A N 1
ATOM 1273 C CA . ILE A 1 158 ? 6.846 11.365 6.862 1.00 95.81 158 ILE A CA 1
ATOM 1274 C C . ILE A 1 158 ? 8.251 10.935 7.309 1.00 95.81 158 ILE A C 1
ATOM 1276 O O . ILE A 1 158 ? 8.850 11.593 8.160 1.00 95.81 158 ILE A O 1
ATOM 1280 N N . ILE A 1 159 ? 8.809 9.866 6.742 1.00 95.81 159 ILE A N 1
ATOM 1281 C CA . ILE A 1 159 ? 10.174 9.409 7.047 1.00 95.81 159 ILE A CA 1
ATOM 1282 C C . ILE A 1 159 ? 11.201 10.477 6.630 1.00 95.81 159 ILE A C 1
ATOM 1284 O O . ILE A 1 159 ? 11.995 10.936 7.460 1.00 95.81 159 ILE A O 1
ATOM 1288 N N . ILE A 1 160 ? 11.127 10.941 5.380 1.00 96.62 160 ILE A N 1
ATOM 1289 C CA . ILE A 1 160 ? 12.075 11.901 4.794 1.00 96.62 160 ILE A CA 1
ATOM 1290 C C . ILE A 1 160 ? 12.010 13.260 5.496 1.00 96.62 160 ILE A C 1
ATOM 1292 O O . ILE A 1 160 ? 13.042 13.808 5.887 1.00 96.62 160 ILE A O 1
ATOM 1296 N N . SER A 1 161 ? 10.809 13.798 5.734 1.00 94.94 161 SER A N 1
ATOM 1297 C CA . SER A 1 161 ? 10.637 15.115 6.361 1.00 94.94 161 SER A CA 1
ATOM 1298 C C . SER A 1 161 ? 11.127 15.161 7.810 1.00 94.94 161 SER A C 1
ATOM 1300 O O . SER A 1 161 ? 11.269 16.240 8.381 1.00 94.94 161 SER A O 1
ATOM 1302 N N . ASN A 1 162 ? 11.340 13.999 8.431 1.00 93.75 162 ASN A N 1
ATOM 1303 C CA . ASN A 1 162 ? 11.895 13.881 9.774 1.00 93.75 162 ASN A CA 1
ATOM 1304 C C . ASN A 1 162 ? 13.407 13.566 9.764 1.00 93.75 162 ASN A C 1
ATOM 1306 O O . ASN A 1 162 ? 13.964 13.296 10.824 1.00 93.75 162 ASN A O 1
ATOM 1310 N N . GLY A 1 163 ? 14.072 13.645 8.603 1.00 93.94 163 GLY A N 1
ATOM 1311 C CA . GLY A 1 163 ? 15.531 13.571 8.468 1.00 93.94 163 GLY A CA 1
ATOM 1312 C C . GLY A 1 163 ? 16.104 12.169 8.249 1.00 93.94 163 GLY A C 1
ATOM 1313 O O . GLY A 1 163 ? 17.310 11.987 8.401 1.00 93.94 163 GLY A O 1
ATOM 1314 N N . TYR A 1 164 ? 15.269 11.184 7.911 1.00 93.81 164 TYR A N 1
ATOM 1315 C CA . TYR A 1 164 ? 15.697 9.807 7.646 1.00 93.81 164 TYR A CA 1
ATOM 1316 C C . TYR A 1 164 ? 15.792 9.560 6.141 1.00 93.81 164 TYR A C 1
ATOM 1318 O O . TYR A 1 164 ? 15.189 10.269 5.334 1.00 93.81 164 TYR A O 1
ATOM 1326 N N . GLN A 1 165 ? 16.537 8.525 5.757 1.00 92.69 165 GLN A N 1
ATOM 1327 C CA . GLN A 1 165 ? 16.529 8.041 4.382 1.00 92.69 165 GLN A CA 1
ATOM 1328 C C . GLN A 1 165 ? 15.151 7.455 4.045 1.00 92.69 165 GLN A C 1
ATOM 1330 O O . GLN A 1 165 ? 14.553 6.760 4.867 1.00 92.69 165 GLN A O 1
ATOM 1335 N N . GLY A 1 166 ? 14.651 7.748 2.843 1.00 93.56 166 GLY A N 1
ATOM 1336 C CA . GLY A 1 166 ? 13.389 7.197 2.356 1.00 93.56 166 GLY A CA 1
ATOM 1337 C C . GLY A 1 166 ? 13.412 5.670 2.245 1.00 93.56 166 GLY A C 1
ATOM 1338 O O . GLY A 1 166 ? 14.467 5.042 2.231 1.00 93.56 166 GLY A O 1
ATOM 1339 N N . LEU A 1 167 ? 12.226 5.078 2.140 1.00 94.31 167 LEU A N 1
ATOM 1340 C CA . LEU A 1 167 ? 12.014 3.630 2.067 1.00 94.31 167 LEU A CA 1
ATOM 1341 C C . LEU A 1 167 ? 11.987 3.093 0.627 1.00 94.31 167 LEU A C 1
ATOM 1343 O O . LEU A 1 167 ? 11.896 1.888 0.429 1.00 94.31 167 LEU A O 1
ATOM 1347 N N . HIS A 1 168 ? 12.083 3.977 -0.375 1.00 93.81 168 HIS A N 1
ATOM 1348 C CA . HIS A 1 168 ? 12.206 3.622 -1.796 1.00 93.81 168 HIS A CA 1
ATOM 1349 C C . HIS A 1 168 ? 11.082 2.701 -2.325 1.00 93.81 168 HIS A C 1
ATOM 1351 O O . HIS A 1 168 ? 11.304 1.879 -3.215 1.00 93.81 168 HIS A O 1
ATOM 1357 N N . PHE A 1 169 ? 9.849 2.854 -1.823 1.00 97.31 169 PHE A N 1
ATOM 1358 C CA . PHE A 1 169 ? 8.712 1.999 -2.195 1.00 97.31 169 PHE A CA 1
ATOM 1359 C C . PHE A 1 169 ? 8.475 1.901 -3.710 1.00 97.31 169 PHE A C 1
ATOM 1361 O O . PHE A 1 169 ? 8.188 0.819 -4.217 1.00 97.31 169 PHE A O 1
ATOM 1368 N N . HIS A 1 170 ? 8.660 2.996 -4.452 1.00 96.56 170 HIS A N 1
ATOM 1369 C CA . HIS A 1 170 ? 8.492 3.013 -5.906 1.00 96.56 170 HIS A CA 1
ATOM 1370 C C . HIS A 1 170 ? 9.430 2.074 -6.671 1.00 96.56 170 HIS A C 1
ATOM 1372 O O . HIS A 1 170 ? 9.067 1.610 -7.749 1.00 96.56 170 HIS A O 1
ATOM 1378 N N . THR A 1 171 ? 10.638 1.823 -6.162 1.00 93.62 171 THR A N 1
ATOM 1379 C CA . THR A 1 171 ? 11.662 1.018 -6.849 1.00 93.62 171 THR A CA 1
ATOM 1380 C C . THR A 1 171 ? 11.878 -0.345 -6.206 1.00 93.62 171 THR A C 1
ATOM 1382 O O . THR A 1 171 ? 12.370 -1.247 -6.883 1.00 93.62 171 THR A O 1
ATOM 1385 N N . LEU A 1 172 ? 11.506 -0.507 -4.933 1.00 94.69 172 LEU A N 1
ATOM 1386 C CA . LEU A 1 172 ? 11.613 -1.776 -4.217 1.00 94.69 172 LEU A CA 1
ATOM 1387 C C . LEU A 1 172 ? 10.360 -2.653 -4.369 1.00 94.69 172 LEU A C 1
ATOM 1389 O O . LEU A 1 172 ? 10.483 -3.871 -4.470 1.00 94.69 172 LEU A O 1
ATOM 1393 N N . LEU A 1 173 ? 9.167 -2.050 -4.382 1.00 96.94 173 LEU A N 1
ATOM 1394 C CA . LEU A 1 173 ? 7.898 -2.777 -4.432 1.00 96.94 173 LEU A CA 1
ATOM 1395 C C . LEU A 1 173 ? 7.332 -2.795 -5.847 1.00 96.94 173 LEU A C 1
ATOM 1397 O O . LEU A 1 173 ? 7.280 -1.766 -6.517 1.00 96.94 173 LEU A O 1
ATOM 1401 N N . ASN A 1 174 ? 6.821 -3.943 -6.269 1.00 97.00 174 ASN A N 1
ATOM 1402 C CA . ASN A 1 174 ? 5.950 -4.054 -7.427 1.00 97.00 174 ASN A CA 1
ATOM 1403 C C . ASN A 1 174 ? 4.500 -3.950 -6.950 1.00 97.00 174 ASN A C 1
ATOM 1405 O O . ASN A 1 174 ? 4.083 -4.704 -6.077 1.00 97.00 174 ASN A O 1
ATOM 1409 N N . ILE A 1 175 ? 3.728 -3.028 -7.521 1.00 97.88 175 ILE A N 1
ATOM 1410 C CA . ILE A 1 175 ? 2.289 -2.920 -7.254 1.00 97.88 175 ILE A CA 1
ATOM 1411 C C . ILE A 1 175 ? 1.535 -3.282 -8.523 1.00 97.88 175 ILE A C 1
ATOM 1413 O O . ILE A 1 175 ? 1.783 -2.689 -9.581 1.00 97.88 175 ILE A O 1
ATOM 1417 N N . THR A 1 176 ? 0.586 -4.213 -8.394 1.00 97.31 176 THR A N 1
ATOM 1418 C CA . THR A 1 176 ? -0.220 -4.720 -9.512 1.00 97.31 176 THR A CA 1
ATOM 1419 C C . THR A 1 176 ? -0.742 -3.564 -10.381 1.00 97.31 176 THR A C 1
ATOM 1421 O O . THR A 1 176 ? -1.406 -2.653 -9.875 1.00 97.31 176 THR A O 1
ATOM 1424 N N . PRO A 1 177 ? -0.445 -3.541 -11.691 1.00 97.25 177 PRO A N 1
ATOM 1425 C CA . PRO A 1 177 ? -0.917 -2.495 -12.583 1.00 97.25 177 PRO A CA 1
ATOM 1426 C C . PRO A 1 177 ? -2.417 -2.643 -12.865 1.00 97.25 177 PRO A C 1
ATOM 1428 O O . PRO A 1 177 ? -2.895 -3.714 -13.233 1.00 97.25 177 PRO A O 1
ATOM 1431 N N . VAL A 1 178 ? -3.151 -1.531 -12.774 1.00 96.88 178 VAL A N 1
ATOM 1432 C CA . VAL A 1 178 ? -4.559 -1.442 -13.192 1.00 96.88 178 VAL A CA 1
ATOM 1433 C C . VAL A 1 178 ? -4.634 -0.601 -14.464 1.00 96.88 178 VAL A C 1
ATOM 1435 O O . VAL A 1 178 ? -4.421 0.616 -14.439 1.00 96.88 178 VAL A O 1
ATOM 1438 N N . VAL A 1 179 ? -4.905 -1.247 -15.596 1.00 96.56 179 VAL A N 1
ATOM 1439 C CA . VAL A 1 179 ? -4.770 -0.666 -16.936 1.00 96.56 179 VAL A CA 1
ATOM 1440 C C . VAL A 1 179 ? -6.084 -0.691 -17.707 1.00 96.56 179 VAL A C 1
ATOM 1442 O O . VAL A 1 179 ? -6.951 -1.528 -17.514 1.00 96.56 179 VAL A O 1
ATOM 1445 N N . SER A 1 180 ? -6.253 0.244 -18.634 1.00 96.56 180 SER A N 1
ATOM 1446 C CA . SER A 1 180 ? -7.350 0.187 -19.606 1.00 96.56 180 SER A CA 1
ATOM 1447 C C . SER A 1 180 ? -6.983 -0.682 -20.807 1.00 96.56 180 SER A C 1
ATOM 1449 O O . SER A 1 180 ? -5.820 -0.738 -21.215 1.00 96.56 180 SER A O 1
ATOM 1451 N N . LYS A 1 181 ? -7.993 -1.217 -21.506 1.00 96.62 181 LYS A N 1
ATOM 1452 C CA . LYS A 1 181 ? -7.801 -1.890 -22.810 1.00 96.62 181 LYS A CA 1
ATOM 1453 C C . LYS A 1 181 ? -7.034 -1.033 -23.825 1.00 96.62 181 LYS A C 1
ATOM 1455 O O . LYS A 1 181 ? -6.381 -1.565 -24.715 1.00 96.62 181 LYS A O 1
ATOM 1460 N N . ARG A 1 182 ? -7.132 0.300 -23.729 1.00 96.75 182 ARG A N 1
ATOM 1461 C CA . ARG A 1 182 ? -6.359 1.226 -24.570 1.00 96.75 182 ARG A CA 1
ATOM 1462 C C . ARG A 1 182 ? -4.870 1.173 -24.238 1.00 96.75 182 ARG A C 1
ATOM 1464 O O . ARG A 1 182 ? -4.079 1.106 -25.167 1.00 96.75 182 ARG A O 1
ATOM 1471 N N . GLN A 1 183 ? -4.509 1.206 -22.953 1.00 97.12 183 GLN A N 1
ATOM 1472 C CA . GLN A 1 183 ? -3.110 1.165 -22.506 1.00 97.12 183 GLN A CA 1
ATOM 1473 C C . GLN A 1 183 ? -2.414 -0.125 -22.936 1.00 97.12 183 GLN A C 1
ATOM 1475 O O . GLN A 1 183 ? -1.286 -0.056 -23.401 1.00 97.12 183 GLN A O 1
ATOM 1480 N N . LEU A 1 184 ? -3.116 -1.260 -22.900 1.00 97.75 184 LEU A N 1
ATOM 1481 C CA . LEU A 1 184 ? -2.594 -2.544 -23.382 1.00 97.75 184 LEU A CA 1
ATOM 1482 C C . LEU A 1 184 ? -2.137 -2.528 -24.852 1.00 97.75 184 LEU A C 1
ATOM 1484 O O . LEU A 1 184 ? -1.245 -3.283 -25.229 1.00 97.75 184 LEU A O 1
ATOM 1488 N N . ARG A 1 185 ? -2.727 -1.659 -25.685 1.00 97.75 185 ARG A N 1
ATOM 1489 C CA . ARG A 1 185 ? -2.388 -1.523 -27.112 1.00 97.75 185 ARG A CA 1
ATOM 1490 C C . ARG A 1 185 ? -1.314 -0.473 -27.401 1.00 97.75 185 ARG A C 1
ATOM 1492 O O . ARG A 1 185 ? -0.905 -0.363 -28.554 1.00 97.75 185 ARG A O 1
ATOM 1499 N N . LEU A 1 186 ? -0.930 0.331 -26.411 1.00 97.94 186 LEU A N 1
ATOM 1500 C CA . LEU A 1 186 ? 0.140 1.315 -26.562 1.00 97.94 186 LEU A CA 1
ATOM 1501 C C . LEU A 1 186 ? 1.491 0.606 -26.646 1.00 97.94 186 LEU A C 1
ATOM 1503 O O . LEU A 1 186 ? 1.636 -0.503 -26.126 1.00 97.94 186 LEU A O 1
ATOM 1507 N N . SER A 1 187 ? 2.475 1.259 -27.262 1.00 97.75 187 SER A N 1
ATOM 1508 C CA . SER A 1 187 ? 3.862 0.817 -27.138 1.00 97.75 187 SER A CA 1
ATOM 1509 C C . SER A 1 187 ? 4.350 1.039 -25.706 1.00 97.75 187 SER A C 1
ATOM 1511 O O . SER A 1 187 ? 3.890 1.952 -25.012 1.00 97.75 187 SER A O 1
ATOM 1513 N N . LEU A 1 188 ? 5.283 0.204 -25.251 1.00 96.94 188 LEU A N 1
ATOM 1514 C CA . LEU A 1 188 ? 5.737 0.185 -23.865 1.00 96.94 188 LEU A CA 1
ATOM 1515 C C . LEU A 1 188 ? 6.198 1.572 -23.401 1.00 96.94 188 LEU A C 1
ATOM 1517 O O . LEU A 1 188 ? 5.742 2.039 -22.365 1.00 96.94 188 LEU A O 1
ATOM 1521 N N . ASN A 1 189 ? 6.993 2.278 -24.211 1.00 96.31 189 ASN A N 1
ATOM 1522 C CA . ASN A 1 189 ? 7.497 3.625 -23.899 1.00 96.31 189 ASN A CA 1
ATOM 1523 C C . ASN A 1 189 ? 6.426 4.720 -23.746 1.00 96.31 189 ASN A C 1
ATOM 1525 O O . ASN A 1 189 ? 6.743 5.819 -23.298 1.00 96.31 189 ASN A O 1
ATOM 1529 N N . GLN A 1 190 ? 5.179 4.469 -24.148 1.00 96.81 190 GLN A N 1
ATOM 1530 C CA . GLN A 1 190 ? 4.079 5.418 -23.962 1.00 96.81 190 GLN A CA 1
ATOM 1531 C C . GLN A 1 190 ? 3.432 5.298 -22.578 1.00 96.81 190 GLN A C 1
ATOM 1533 O O . GLN A 1 190 ? 2.713 6.208 -22.168 1.00 96.81 190 GLN A O 1
ATOM 1538 N N . ALA A 1 191 ? 3.642 4.181 -21.876 1.00 97.06 191 ALA A N 1
ATOM 1539 C CA . ALA A 1 191 ? 3.009 3.904 -20.586 1.00 97.06 191 ALA A CA 1
ATOM 1540 C C . ALA A 1 191 ? 4.010 3.541 -19.477 1.00 97.06 191 ALA A C 1
ATOM 1542 O O . ALA A 1 191 ? 3.730 3.794 -18.305 1.00 97.06 191 ALA A O 1
ATOM 1543 N N . TYR A 1 192 ? 5.171 2.999 -19.840 1.00 97.75 192 TYR A N 1
ATOM 1544 C CA . TYR A 1 192 ? 6.172 2.473 -18.924 1.00 97.75 192 TYR A CA 1
ATOM 1545 C C . TYR A 1 192 ? 7.593 2.831 -19.357 1.00 97.75 192 TYR A C 1
ATOM 1547 O O . TYR A 1 192 ? 7.893 3.026 -20.535 1.00 97.75 192 TYR A O 1
ATOM 1555 N N . GLN A 1 193 ? 8.486 2.857 -18.378 1.00 95.19 193 GLN A N 1
ATOM 1556 C CA . GLN A 1 193 ? 9.924 2.980 -18.561 1.00 95.19 193 GLN A CA 1
ATOM 1557 C C . GLN A 1 193 ? 10.633 1.832 -17.845 1.00 95.19 193 GLN A C 1
ATOM 1559 O O . GLN A 1 193 ? 10.165 1.335 -16.824 1.00 95.19 193 GLN A O 1
ATOM 1564 N N . ILE A 1 194 ? 11.778 1.423 -18.372 1.00 93.44 194 ILE A N 1
ATOM 1565 C CA . ILE A 1 194 ? 12.632 0.407 -17.768 1.00 93.44 194 ILE A CA 1
ATOM 1566 C C . ILE A 1 194 ? 13.758 1.124 -17.052 1.00 93.44 194 ILE A C 1
ATOM 1568 O O . ILE A 1 194 ? 14.487 1.917 -17.654 1.00 93.44 194 ILE A O 1
ATOM 1572 N N . LYS A 1 195 ? 13.901 0.829 -15.765 1.00 91.06 195 LYS A N 1
ATOM 1573 C CA . LYS A 1 195 ? 14.973 1.354 -14.930 1.00 91.06 195 LYS A CA 1
ATOM 1574 C C . LYS A 1 195 ? 15.890 0.206 -14.525 1.00 91.06 195 LYS A C 1
ATOM 1576 O O . LYS A 1 195 ? 15.416 -0.839 -14.082 1.00 91.06 195 LYS A O 1
ATOM 1581 N N . HIS A 1 196 ? 17.199 0.407 -14.654 1.00 90.44 196 HIS A N 1
ATOM 1582 C CA . HIS A 1 196 ? 18.166 -0.459 -13.981 1.00 90.44 196 HIS A CA 1
ATOM 1583 C C . HIS A 1 196 ? 17.967 -0.296 -12.473 1.00 90.44 196 HIS A C 1
ATOM 1585 O O . HIS A 1 196 ? 17.981 0.826 -11.958 1.00 90.44 196 HIS A O 1
ATOM 1591 N N . SER A 1 197 ? 17.645 -1.396 -11.800 1.00 90.19 197 SER A N 1
ATOM 1592 C CA . SER A 1 197 ? 17.334 -1.365 -10.381 1.00 90.19 197 SER A CA 1
ATOM 1593 C C . SER A 1 197 ? 18.606 -1.103 -9.585 1.00 90.19 197 SER A C 1
ATOM 1595 O O . SER A 1 197 ? 19.650 -1.702 -9.832 1.00 90.19 197 SER A O 1
ATOM 1597 N N . GLU A 1 198 ? 18.494 -0.246 -8.575 1.00 90.38 198 GLU A N 1
ATOM 1598 C CA . GLU A 1 198 ? 19.532 -0.090 -7.550 1.00 90.38 198 GLU A CA 1
ATOM 1599 C C . GLU A 1 198 ? 19.653 -1.342 -6.654 1.00 90.38 198 GLU A C 1
ATOM 1601 O O . GLU A 1 198 ? 20.604 -1.478 -5.886 1.00 90.38 198 GLU A O 1
ATOM 1606 N N . TYR A 1 199 ? 18.710 -2.278 -6.801 1.00 92.75 199 TYR A N 1
ATOM 1607 C CA . TYR A 1 199 ? 18.573 -3.516 -6.048 1.00 92.75 199 TYR A CA 1
ATOM 1608 C C . TYR A 1 199 ? 18.834 -4.753 -6.916 1.00 92.75 199 TYR A C 1
ATOM 1610 O O . TYR A 1 199 ? 18.701 -4.740 -8.145 1.00 92.75 199 TYR A O 1
ATOM 1618 N N . LYS A 1 200 ? 19.176 -5.869 -6.267 1.00 91.56 200 LYS A N 1
ATOM 1619 C CA . LYS A 1 200 ? 19.388 -7.153 -6.952 1.00 91.56 200 LYS A CA 1
ATOM 1620 C C . LYS A 1 200 ? 18.075 -7.908 -7.081 1.00 91.56 200 LYS A C 1
ATOM 1622 O O . LYS A 1 200 ? 17.249 -7.870 -6.178 1.00 91.56 200 LYS A O 1
ATOM 1627 N N . ASN A 1 201 ? 17.885 -8.620 -8.185 1.00 90.56 201 ASN A N 1
ATOM 1628 C CA . ASN A 1 201 ? 16.766 -9.541 -8.352 1.00 90.56 201 ASN A CA 1
ATOM 1629 C C . ASN A 1 201 ? 16.916 -10.708 -7.356 1.00 90.56 201 ASN A C 1
ATOM 1631 O O . ASN A 1 201 ? 17.959 -11.365 -7.335 1.00 90.56 201 ASN A O 1
ATOM 1635 N N . ARG A 1 202 ? 15.884 -10.974 -6.543 1.00 90.50 202 ARG A N 1
ATOM 1636 C CA . ARG A 1 202 ? 15.922 -12.007 -5.490 1.00 90.50 202 ARG A CA 1
ATOM 1637 C C . ARG A 1 202 ? 16.144 -13.411 -6.044 1.00 90.50 202 ARG A C 1
ATOM 1639 O O . ARG A 1 202 ? 16.906 -14.177 -5.469 1.00 90.50 202 ARG A O 1
ATOM 1646 N N . ALA A 1 203 ? 15.493 -13.742 -7.158 1.00 87.25 203 ALA A N 1
ATOM 1647 C CA . ALA A 1 203 ? 15.529 -15.084 -7.731 1.00 87.25 203 ALA A CA 1
ATOM 1648 C C . ALA A 1 203 ? 16.889 -15.426 -8.359 1.00 87.25 203 ALA A C 1
ATOM 1650 O O . ALA A 1 203 ? 17.287 -16.588 -8.382 1.00 87.25 203 ALA A O 1
ATOM 1651 N N . THR A 1 204 ? 17.602 -14.426 -8.884 1.00 86.88 204 THR A N 1
ATOM 1652 C CA . THR A 1 204 ? 18.838 -14.648 -9.657 1.00 86.88 204 THR A CA 1
ATOM 1653 C C . THR A 1 204 ? 20.104 -14.109 -8.994 1.00 86.88 204 THR A C 1
ATOM 1655 O O . THR A 1 204 ? 21.202 -14.466 -9.419 1.00 86.88 204 THR A O 1
ATOM 1658 N N . GLY A 1 205 ? 19.982 -13.211 -8.011 1.00 87.38 205 GLY A N 1
ATOM 1659 C CA . GLY A 1 205 ? 21.101 -12.480 -7.406 1.00 87.38 205 GLY A CA 1
ATOM 1660 C C . GLY A 1 205 ? 21.793 -11.478 -8.344 1.00 87.38 205 GLY A C 1
ATOM 1661 O O . GLY A 1 205 ? 22.792 -10.864 -7.966 1.00 87.38 205 GLY A O 1
ATOM 1662 N N . LYS A 1 206 ? 21.294 -11.308 -9.575 1.00 87.25 206 LYS A N 1
ATOM 1663 C CA . LYS A 1 206 ? 21.843 -10.393 -10.586 1.00 87.25 206 LYS A CA 1
ATOM 1664 C C . LYS A 1 206 ? 21.172 -9.023 -10.514 1.00 87.25 206 LYS A C 1
ATOM 1666 O O . LYS A 1 206 ? 20.253 -8.806 -9.727 1.00 87.25 206 LYS A O 1
ATOM 1671 N N . ASP A 1 207 ? 21.648 -8.089 -11.330 1.00 87.25 207 ASP A N 1
ATOM 1672 C CA . ASP A 1 207 ? 21.009 -6.783 -11.501 1.00 87.25 207 ASP A CA 1
ATOM 1673 C C . ASP A 1 207 ? 19.536 -6.946 -11.887 1.00 87.25 207 ASP A C 1
ATOM 1675 O O . ASP A 1 207 ? 19.210 -7.692 -12.813 1.00 87.25 207 ASP A O 1
ATOM 1679 N N . GLY A 1 208 ? 18.651 -6.267 -11.156 1.00 87.12 208 GLY A N 1
ATOM 1680 C CA . GLY A 1 208 ? 17.232 -6.221 -11.483 1.00 87.12 208 GLY A CA 1
ATOM 1681 C C . GLY A 1 208 ? 16.929 -5.134 -12.513 1.00 87.12 208 GLY A C 1
ATOM 1682 O O . GLY A 1 208 ? 17.604 -4.108 -12.573 1.00 87.12 208 GLY A O 1
ATOM 1683 N N . PHE A 1 209 ? 15.864 -5.323 -13.284 1.00 92.06 209 PHE A N 1
ATOM 1684 C CA . PHE A 1 209 ? 15.296 -4.284 -14.140 1.00 92.06 209 PHE A CA 1
ATOM 1685 C C . PHE A 1 209 ? 13.859 -4.043 -13.702 1.00 92.06 209 PHE A C 1
ATOM 1687 O O . PHE A 1 209 ? 13.055 -4.968 -13.715 1.00 92.06 209 PHE A O 1
ATOM 1694 N N . ALA A 1 210 ? 13.532 -2.824 -13.292 1.00 94.12 210 ALA A N 1
ATOM 1695 C CA . ALA A 1 210 ? 12.184 -2.471 -12.869 1.00 94.12 210 ALA A CA 1
ATOM 1696 C C . ALA A 1 210 ? 11.402 -1.888 -14.049 1.00 94.12 210 ALA A C 1
ATOM 1698 O O . ALA A 1 210 ? 11.897 -0.998 -14.749 1.00 94.12 210 ALA A O 1
ATOM 1699 N N . LEU A 1 211 ? 10.179 -2.373 -14.260 1.00 96.44 211 LEU A N 1
ATOM 1700 C CA . LEU A 1 211 ? 9.216 -1.757 -15.161 1.00 96.44 211 LEU A CA 1
ATOM 1701 C C . LEU A 1 211 ? 8.395 -0.745 -14.364 1.00 96.44 211 LEU A C 1
ATOM 1703 O O . LEU A 1 211 ? 7.569 -1.113 -13.534 1.00 96.44 211 LEU A O 1
ATOM 1707 N N . ILE A 1 212 ? 8.634 0.534 -14.621 1.00 97.19 212 ILE A N 1
ATOM 1708 C CA . ILE A 1 212 ? 8.057 1.652 -13.882 1.00 97.19 212 ILE A CA 1
ATOM 1709 C C . ILE A 1 212 ? 6.951 2.295 -14.709 1.00 97.19 212 ILE A C 1
ATOM 1711 O O . ILE A 1 212 ? 7.165 2.634 -15.874 1.00 97.19 212 ILE A O 1
ATOM 1715 N N . ALA A 1 213 ? 5.780 2.504 -14.117 1.00 97.31 213 ALA A N 1
ATOM 1716 C CA . ALA A 1 213 ? 4.698 3.219 -14.778 1.00 97.31 213 ALA A CA 1
ATOM 1717 C C . ALA A 1 213 ? 5.020 4.723 -14.879 1.00 97.31 213 ALA A C 1
ATOM 1719 O O . ALA A 1 213 ? 5.430 5.353 -13.907 1.00 97.31 213 ALA A O 1
ATOM 1720 N N . ILE A 1 214 ? 4.844 5.322 -16.061 1.00 96.56 214 ILE A N 1
ATOM 1721 C CA . ILE A 1 214 ? 5.196 6.739 -16.298 1.00 96.56 214 ILE A CA 1
ATOM 1722 C C . ILE A 1 214 ? 4.263 7.693 -15.536 1.00 96.56 214 ILE A C 1
ATOM 1724 O O . ILE A 1 214 ? 4.658 8.794 -15.167 1.00 96.56 214 ILE A O 1
ATOM 1728 N N . ASN A 1 215 ? 3.012 7.290 -15.318 1.00 93.69 215 ASN A N 1
ATOM 1729 C CA . ASN A 1 215 ? 1.972 8.137 -14.734 1.00 93.69 215 ASN A CA 1
ATOM 1730 C C . ASN A 1 215 ? 2.158 8.408 -13.235 1.00 93.69 215 ASN A C 1
ATOM 1732 O O . ASN A 1 215 ? 1.735 9.465 -12.776 1.00 93.69 215 ASN A O 1
ATOM 1736 N N . ASP A 1 216 ? 2.704 7.453 -12.483 1.00 95.06 216 ASP A N 1
ATOM 1737 C CA . ASP A 1 216 ? 2.851 7.549 -11.026 1.00 95.06 216 ASP A CA 1
ATOM 1738 C C . ASP A 1 216 ? 4.230 7.125 -10.509 1.00 95.06 216 ASP A C 1
ATOM 1740 O O . ASP A 1 216 ? 4.473 7.193 -9.312 1.00 95.06 216 ASP A O 1
ATOM 1744 N N . GLY A 1 217 ? 5.153 6.723 -11.387 1.00 96.62 217 GLY A N 1
ATOM 1745 C CA . GLY A 1 217 ? 6.521 6.385 -10.998 1.00 96.62 217 GLY A CA 1
ATOM 1746 C C . GLY A 1 217 ? 6.654 5.079 -10.215 1.00 96.62 217 GLY A C 1
ATOM 1747 O O . GLY A 1 217 ? 7.767 4.740 -9.815 1.00 96.62 217 GLY A O 1
ATOM 1748 N N . GLN A 1 218 ? 5.570 4.322 -10.031 1.00 98.06 218 GLN A N 1
ATOM 1749 C CA . GLN A 1 218 ? 5.578 3.070 -9.285 1.00 98.06 218 GLN A CA 1
ATOM 1750 C C . GLN A 1 218 ? 6.060 1.904 -10.155 1.00 98.06 218 GLN A C 1
ATOM 1752 O O . GLN A 1 218 ? 5.608 1.733 -11.294 1.00 98.06 218 GLN A O 1
ATOM 1757 N N . SER A 1 219 ? 6.942 1.062 -9.610 1.00 97.56 219 SER A N 1
ATOM 1758 C CA . SER A 1 219 ? 7.272 -0.225 -10.220 1.00 97.56 219 SER A CA 1
ATOM 1759 C C . SER A 1 219 ? 6.059 -1.146 -10.216 1.00 97.56 219 SER A C 1
ATOM 1761 O O . SER A 1 219 ? 5.355 -1.276 -9.214 1.00 97.56 219 SER A O 1
ATOM 1763 N N . VAL A 1 220 ? 5.812 -1.787 -11.355 1.00 97.31 220 VAL A N 1
ATOM 1764 C CA . VAL A 1 220 ? 4.716 -2.749 -11.536 1.00 97.31 220 VAL A CA 1
ATOM 1765 C C . VAL A 1 220 ? 5.224 -4.173 -11.726 1.00 97.31 220 VAL A C 1
ATOM 1767 O O . VAL A 1 220 ? 4.458 -5.117 -11.578 1.00 97.31 220 VAL A O 1
ATOM 1770 N N . ALA A 1 221 ? 6.506 -4.327 -12.064 1.00 95.88 221 ALA A N 1
ATOM 1771 C CA . ALA A 1 221 ? 7.147 -5.618 -12.247 1.00 95.88 221 ALA A CA 1
ATOM 1772 C C . ALA A 1 221 ? 8.671 -5.492 -12.203 1.00 95.88 221 ALA A C 1
ATOM 1774 O O . ALA A 1 221 ? 9.248 -4.481 -12.610 1.00 95.88 221 ALA A O 1
ATOM 1775 N N . THR A 1 222 ? 9.332 -6.579 -11.816 1.00 94.50 222 THR A N 1
ATOM 1776 C CA . THR A 1 222 ? 10.754 -6.789 -12.094 1.00 94.50 222 THR A CA 1
ATOM 1777 C C . THR A 1 222 ? 10.884 -7.677 -13.325 1.00 94.50 222 THR A C 1
ATOM 1779 O O . THR A 1 222 ? 10.399 -8.803 -13.340 1.00 94.50 222 THR A O 1
ATOM 1782 N N . LEU A 1 223 ? 11.524 -7.160 -14.369 1.00 91.56 223 LEU A N 1
ATOM 1783 C CA . LEU A 1 223 ? 11.716 -7.855 -15.635 1.00 91.56 223 LEU A CA 1
ATOM 1784 C C . LEU A 1 223 ? 12.849 -8.876 -15.520 1.00 91.56 223 LEU A C 1
ATOM 1786 O O . LEU A 1 223 ? 13.925 -8.581 -14.988 1.00 91.56 223 LEU A O 1
ATOM 1790 N N . ASN A 1 224 ? 12.633 -10.056 -16.096 1.00 83.31 224 ASN A N 1
ATOM 1791 C CA . ASN A 1 224 ? 13.622 -11.130 -16.145 1.00 83.31 224 ASN A CA 1
ATOM 1792 C C . ASN A 1 224 ? 14.489 -10.996 -17.402 1.00 83.31 224 ASN A C 1
ATOM 1794 O O . ASN A 1 224 ? 14.473 -11.842 -18.295 1.00 83.31 224 ASN A O 1
ATOM 1798 N N . LEU A 1 225 ? 15.237 -9.895 -17.484 1.00 85.19 225 LEU A N 1
ATOM 1799 C CA . LEU A 1 225 ? 16.158 -9.641 -18.590 1.00 85.19 225 LEU A CA 1
ATOM 1800 C C . LEU A 1 225 ? 17.548 -10.185 -18.260 1.00 85.19 225 LEU A C 1
ATOM 1802 O O . LEU A 1 225 ? 18.040 -10.026 -17.146 1.00 85.19 225 LEU A O 1
ATOM 1806 N N . ASP A 1 226 ? 18.206 -10.793 -19.245 1.00 82.81 226 ASP A N 1
ATOM 1807 C CA . ASP A 1 226 ? 19.618 -11.164 -19.142 1.00 82.81 226 ASP A CA 1
ATOM 1808 C C . ASP A 1 226 ? 20.478 -9.897 -19.265 1.00 82.81 226 ASP A C 1
ATOM 1810 O O . ASP A 1 226 ? 20.551 -9.349 -20.370 1.00 82.81 226 ASP A O 1
ATOM 1814 N N . PRO A 1 227 ? 21.164 -9.435 -18.197 1.00 80.56 227 PRO A N 1
ATOM 1815 C CA . PRO A 1 227 ? 21.904 -8.174 -18.230 1.00 80.56 227 PRO A CA 1
ATOM 1816 C C . PRO A 1 227 ? 22.956 -8.110 -19.345 1.00 80.56 227 PRO A C 1
ATOM 1818 O O . PRO A 1 227 ? 23.256 -7.030 -19.845 1.00 80.56 227 PRO A O 1
ATOM 1821 N N . SER A 1 228 ? 23.488 -9.261 -19.779 1.00 81.50 228 SER A N 1
ATOM 1822 C CA . SER A 1 228 ? 24.480 -9.334 -20.860 1.00 81.50 228 SER A CA 1
ATOM 1823 C C . SER A 1 228 ? 23.907 -9.044 -22.253 1.00 81.50 228 SER A C 1
ATOM 1825 O O . SER A 1 228 ? 24.662 -8.760 -23.181 1.00 81.50 228 SER A O 1
ATOM 1827 N N . LYS A 1 229 ? 22.578 -9.098 -22.405 1.00 82.44 229 LYS A N 1
ATOM 1828 C CA . LYS A 1 229 ? 21.860 -8.877 -23.671 1.00 82.44 229 LYS A CA 1
ATOM 1829 C C . LYS A 1 229 ? 21.176 -7.512 -23.748 1.00 82.44 229 LYS A C 1
ATOM 1831 O O . LYS A 1 229 ? 20.613 -7.169 -24.785 1.00 82.44 229 LYS A O 1
ATOM 1836 N N . VAL A 1 230 ? 21.217 -6.731 -22.671 1.00 84.31 230 VAL A N 1
ATOM 1837 C CA . VAL A 1 230 ? 20.549 -5.431 -22.579 1.00 84.31 230 VAL A CA 1
ATOM 1838 C C . VAL A 1 230 ? 21.449 -4.339 -23.177 1.00 84.31 230 VAL A C 1
ATOM 1840 O O . VAL A 1 230 ? 22.200 -3.666 -22.475 1.00 84.31 230 VAL A O 1
ATOM 1843 N N . THR A 1 231 ? 21.392 -4.176 -24.503 1.00 86.69 231 THR A N 1
ATOM 1844 C CA . THR A 1 231 ? 22.098 -3.118 -25.256 1.00 86.69 231 THR A CA 1
ATOM 1845 C C . THR A 1 231 ? 21.179 -1.921 -25.572 1.00 86.69 231 THR A C 1
ATOM 1847 O O . THR A 1 231 ? 19.955 -2.024 -25.433 1.00 86.69 231 THR A O 1
ATOM 1850 N N . PRO A 1 232 ? 21.706 -0.769 -26.034 1.00 88.81 232 PRO A N 1
ATOM 1851 C CA . PRO A 1 232 ? 20.868 0.336 -26.516 1.00 88.81 232 PRO A CA 1
ATOM 1852 C C . PRO A 1 232 ? 19.876 -0.075 -27.619 1.00 88.81 232 PRO A C 1
ATOM 1854 O O . PRO A 1 232 ? 18.730 0.377 -27.631 1.00 88.81 232 PRO A O 1
ATOM 1857 N N . GLU A 1 233 ? 20.285 -0.966 -28.524 1.00 90.69 233 GLU A N 1
ATOM 1858 C CA . GLU A 1 233 ? 19.442 -1.504 -29.597 1.00 90.69 233 GLU A CA 1
ATOM 1859 C C . GLU A 1 233 ? 18.334 -2.400 -29.043 1.00 90.69 233 GLU A C 1
ATOM 1861 O O . GLU A 1 233 ? 17.194 -2.303 -29.505 1.00 90.69 233 GLU A O 1
ATOM 1866 N N . PHE A 1 234 ? 18.647 -3.213 -28.026 1.00 90.25 234 PHE A N 1
ATOM 1867 C CA . PHE A 1 234 ? 17.646 -3.990 -27.298 1.00 90.25 234 PHE A CA 1
ATOM 1868 C C . PHE A 1 234 ? 16.576 -3.067 -26.715 1.00 90.25 234 PHE A C 1
ATOM 1870 O O . PHE A 1 234 ? 15.398 -3.265 -26.998 1.00 90.25 234 PHE A O 1
ATOM 1877 N N . TYR A 1 235 ? 16.963 -2.015 -25.983 1.00 88.62 235 TYR A N 1
ATOM 1878 C CA . TYR A 1 235 ? 15.993 -1.068 -25.424 1.00 88.62 235 TYR A CA 1
ATOM 1879 C C . TYR A 1 235 ? 15.150 -0.412 -26.511 1.00 88.62 235 TYR A C 1
ATOM 1881 O O . TYR A 1 235 ? 13.929 -0.339 -26.379 1.00 88.62 235 TYR A O 1
ATOM 1889 N N . LYS A 1 236 ? 15.778 0.040 -27.604 1.00 89.69 236 LYS A N 1
ATOM 1890 C CA . LYS A 1 236 ? 15.064 0.677 -28.714 1.00 89.69 236 LYS A CA 1
ATOM 1891 C C . LYS A 1 236 ? 13.985 -0.238 -29.287 1.00 89.69 236 LYS A C 1
ATOM 1893 O O . LYS A 1 236 ? 12.900 0.259 -29.564 1.00 89.69 236 LYS A O 1
ATOM 1898 N N . ALA A 1 237 ? 14.274 -1.529 -29.453 1.00 92.12 237 ALA A N 1
ATOM 1899 C CA . ALA A 1 237 ? 13.312 -2.511 -29.944 1.00 92.12 237 ALA A CA 1
ATOM 1900 C C . ALA A 1 237 ? 12.249 -2.854 -28.889 1.00 92.12 237 ALA A C 1
ATOM 1902 O O . ALA A 1 237 ? 11.057 -2.738 -29.165 1.00 92.12 237 ALA A O 1
ATOM 1903 N N . PHE A 1 238 ? 12.675 -3.201 -27.675 1.00 92.56 238 PHE A N 1
ATOM 1904 C CA . PHE A 1 238 ? 11.801 -3.634 -26.585 1.00 92.56 238 PHE A CA 1
ATOM 1905 C C . PHE A 1 238 ? 10.771 -2.558 -26.207 1.00 92.56 238 PHE A C 1
ATOM 1907 O O . PHE A 1 238 ? 9.604 -2.856 -25.975 1.00 92.56 238 PHE A O 1
ATOM 1914 N N . TYR A 1 239 ? 11.155 -1.279 -26.248 1.00 95.25 239 TYR A N 1
ATOM 1915 C CA . TYR A 1 239 ? 10.237 -0.165 -26.004 1.00 95.25 239 TYR A CA 1
ATOM 1916 C C . TYR A 1 239 ? 9.117 -0.004 -27.043 1.00 95.25 239 TYR A C 1
ATOM 1918 O O . TYR A 1 239 ? 8.146 0.702 -26.762 1.00 95.25 239 TYR A O 1
ATOM 1926 N N . GLN A 1 240 ? 9.245 -0.607 -28.231 1.00 96.50 240 GLN A N 1
ATOM 1927 C CA . GLN A 1 240 ? 8.209 -0.563 -29.269 1.00 96.50 240 GLN A CA 1
ATOM 1928 C C . GLN A 1 240 ? 7.167 -1.675 -29.127 1.00 96.50 240 GLN A C 1
ATOM 1930 O O . GLN A 1 240 ? 6.122 -1.585 -29.772 1.00 96.50 240 GLN A O 1
ATOM 1935 N N . TYR A 1 241 ? 7.421 -2.701 -28.309 1.00 96.88 241 TYR A N 1
ATOM 1936 C CA . TYR A 1 241 ? 6.440 -3.755 -28.057 1.00 96.88 241 TYR A CA 1
ATOM 1937 C C . TYR A 1 241 ? 5.194 -3.198 -27.395 1.00 96.88 241 TYR A C 1
ATOM 1939 O O . TYR A 1 241 ? 5.250 -2.197 -26.671 1.00 96.88 241 TYR A O 1
ATOM 1947 N N . LYS A 1 242 ? 4.053 -3.841 -27.650 1.00 97.88 242 LYS A N 1
ATOM 1948 C CA . LYS A 1 242 ? 2.824 -3.455 -26.967 1.00 97.88 242 LYS A CA 1
ATOM 1949 C C . LYS A 1 242 ? 2.925 -3.819 -25.497 1.00 97.88 242 LYS A C 1
ATOM 1951 O O . LYS A 1 242 ? 3.496 -4.845 -25.140 1.00 97.88 242 LYS A O 1
ATOM 1956 N N . VAL A 1 243 ? 2.288 -3.016 -24.650 1.00 97.88 243 VAL A N 1
ATOM 1957 C CA . VAL A 1 243 ? 2.200 -3.295 -23.209 1.00 97.88 243 VAL A CA 1
ATOM 1958 C C . VAL A 1 243 ? 1.678 -4.710 -22.950 1.00 97.88 243 VAL A C 1
ATOM 1960 O O . VAL A 1 243 ? 2.249 -5.416 -22.128 1.00 97.88 243 VAL A O 1
ATOM 1963 N N . GLN A 1 244 ? 0.638 -5.141 -23.673 1.00 97.88 244 GLN A N 1
ATOM 1964 C CA . GLN A 1 244 ? 0.084 -6.487 -23.516 1.00 97.88 244 GLN A CA 1
ATOM 1965 C C . GLN A 1 244 ? 1.102 -7.590 -23.828 1.00 97.88 244 GLN A C 1
ATOM 1967 O O . GLN A 1 244 ? 1.221 -8.528 -23.055 1.00 97.88 244 GLN A O 1
ATOM 1972 N N . GLU A 1 245 ? 1.855 -7.457 -24.923 1.00 97.19 245 GLU A N 1
ATOM 1973 C CA . GLU A 1 245 ? 2.858 -8.451 -25.331 1.00 97.19 245 GLU A CA 1
ATOM 1974 C C . GLU A 1 245 ? 3.931 -8.597 -24.245 1.00 97.19 245 GLU A C 1
ATOM 1976 O O . GLU A 1 245 ? 4.253 -9.706 -23.834 1.00 97.19 245 GLU A O 1
ATOM 1981 N N . VAL A 1 246 ? 4.406 -7.473 -23.701 1.00 96.38 246 VAL A N 1
ATOM 1982 C CA . VAL A 1 246 ? 5.389 -7.473 -22.610 1.00 96.38 246 VAL A CA 1
ATOM 1983 C C . VAL A 1 246 ? 4.814 -8.083 -21.331 1.00 96.38 246 VAL A C 1
ATOM 1985 O O . VAL A 1 246 ? 5.507 -8.842 -20.659 1.00 96.38 246 VAL A O 1
ATOM 1988 N N . PHE A 1 247 ? 3.568 -7.759 -20.976 1.00 97.00 247 PHE A N 1
ATOM 1989 C CA . PHE A 1 247 ? 2.923 -8.316 -19.786 1.00 97.00 247 PHE A CA 1
ATOM 1990 C C . PHE A 1 247 ? 2.763 -9.833 -19.890 1.00 97.00 247 PHE A C 1
ATOM 1992 O O . PHE A 1 247 ? 3.125 -10.541 -18.951 1.00 97.00 247 PHE A O 1
ATOM 1999 N N . ASP A 1 248 ? 2.309 -10.325 -21.041 1.00 96.06 248 ASP A N 1
ATOM 2000 C CA . ASP A 1 248 ? 2.113 -11.752 -21.288 1.00 96.06 248 ASP A CA 1
ATOM 2001 C C . ASP A 1 248 ? 3.462 -12.504 -21.305 1.00 96.06 248 ASP A C 1
ATOM 2003 O O . ASP A 1 248 ? 3.604 -13.534 -20.646 1.00 96.06 248 ASP A O 1
ATOM 2007 N N . GLU A 1 249 ? 4.488 -11.971 -21.984 1.00 93.94 249 GLU A N 1
ATOM 2008 C CA . GLU A 1 249 ? 5.825 -12.588 -22.061 1.00 93.94 249 GLU A CA 1
ATOM 2009 C C . GLU A 1 249 ? 6.554 -12.640 -20.713 1.00 93.94 249 GLU A C 1
ATOM 2011 O O . GLU A 1 249 ? 7.305 -13.578 -20.445 1.00 93.94 249 GLU A O 1
ATOM 2016 N N . GLN A 1 250 ? 6.367 -11.620 -19.872 1.00 92.31 250 GLN A N 1
ATOM 2017 C CA . GLN A 1 250 ? 7.036 -11.511 -18.573 1.00 92.31 250 GLN A CA 1
ATOM 2018 C C . GLN A 1 250 ? 6.199 -12.086 -17.421 1.00 92.31 250 GLN A C 1
ATOM 2020 O O . GLN A 1 250 ? 6.659 -12.071 -16.280 1.00 92.31 250 GLN A O 1
ATOM 2025 N N . GLY A 1 251 ? 4.989 -12.590 -17.695 1.00 93.00 251 GLY A N 1
ATOM 2026 C CA . GLY A 1 251 ? 4.088 -13.128 -16.674 1.00 93.00 251 GLY A CA 1
ATOM 2027 C C . GLY A 1 251 ? 3.598 -12.073 -15.676 1.00 93.00 251 GLY A C 1
ATOM 2028 O O . GLY A 1 251 ? 3.386 -12.379 -14.504 1.00 93.00 251 GLY A O 1
ATOM 2029 N N . ILE A 1 252 ? 3.451 -10.820 -16.113 1.00 94.94 252 ILE A N 1
ATOM 2030 C CA . ILE A 1 252 ? 3.029 -9.707 -15.258 1.00 94.94 252 ILE A CA 1
ATOM 2031 C C . ILE A 1 252 ? 1.509 -9.776 -15.090 1.00 94.94 252 ILE A C 1
ATOM 2033 O O . ILE A 1 252 ? 0.765 -9.511 -16.035 1.00 94.94 252 ILE A O 1
ATOM 2037 N N . LYS A 1 253 ? 1.037 -10.097 -13.878 1.00 94.19 253 LYS A N 1
ATOM 2038 C CA . LYS A 1 253 ? -0.390 -10.005 -13.526 1.00 94.19 253 LYS A CA 1
ATOM 2039 C C . LYS A 1 253 ? -0.833 -8.541 -13.598 1.00 94.19 253 LYS A C 1
ATOM 2041 O O . LYS A 1 253 ? -0.139 -7.657 -13.106 1.00 94.19 253 LYS A O 1
ATOM 2046 N N . TYR A 1 254 ? -1.992 -8.284 -14.195 1.00 96.25 254 TYR A N 1
ATOM 2047 C CA . TYR A 1 254 ? -2.591 -6.953 -14.282 1.00 96.25 254 TYR A CA 1
ATOM 2048 C C . TYR A 1 254 ? -4.110 -7.034 -14.169 1.00 96.25 254 TYR A C 1
ATOM 2050 O O . TYR A 1 254 ? -4.707 -8.086 -14.387 1.00 96.25 254 TYR A O 1
ATOM 2058 N N . LEU A 1 255 ? -4.729 -5.893 -13.880 1.00 96.25 255 LEU A N 1
ATOM 2059 C CA . LEU A 1 255 ? -6.177 -5.741 -13.781 1.00 96.25 255 LEU A CA 1
ATOM 2060 C C . LEU A 1 255 ? -6.688 -4.768 -14.842 1.00 96.25 255 LEU A C 1
ATOM 2062 O O . LEU A 1 255 ? -5.966 -3.858 -15.265 1.00 96.25 255 LEU A O 1
ATOM 2066 N N . ILE A 1 256 ? -7.943 -4.939 -15.258 1.00 94.81 256 ILE A N 1
ATOM 2067 C CA . ILE A 1 256 ? -8.600 -4.042 -16.212 1.00 94.81 256 ILE A CA 1
ATOM 2068 C C . ILE A 1 256 ? -9.534 -3.079 -15.480 1.00 94.81 256 ILE A C 1
ATOM 2070 O O . ILE A 1 256 ? -10.356 -3.509 -14.679 1.00 94.81 256 ILE A O 1
ATOM 2074 N N . ARG A 1 257 ? -9.442 -1.787 -15.810 1.00 90.81 257 ARG A N 1
ATOM 2075 C CA . ARG A 1 257 ? -10.450 -0.775 -15.443 1.00 90.81 257 ARG A CA 1
ATOM 2076 C C . ARG A 1 257 ? -11.432 -0.477 -16.571 1.00 90.81 257 ARG A C 1
ATOM 2078 O O . ARG A 1 257 ? -11.034 -0.608 -17.759 1.00 90.81 257 ARG A O 1
#

Foldseek 3Di:
DLVLLVVLLVVLVVVCVVDLAKDKDFQWDPVDPVLLVVLVVLLVLLLVLLSLLVSVVVCVVVVSDDPVNLVVVLVVLVCQLVDPDDDDPLVSLLVNLSSVLSNCSSNVNVCLVVCCVPPVSSSVLSVQLNCLSVVFPCVDNVSVLVSSLVSLVSSQCSQVVSPHDGSPQQQRMAIAAADAPVLQQAFLLVFWDKDFGPTARPVPRHTWIFTATPVRSHTNDTAPDDPVPDDPVNRVVNRRDGNNVRCVVRVRHHHYD

Organism: NCBI:txid2584183

Radius of gyration: 20.12 Å; chains: 1; bounding box: 48×32×58 Å

pLDDT: mean 94.66, std 4.44, range [76.25, 98.75]